Protein AF-A0A6A6CNB6-F1 (afdb_monomer)

Radius of gyration: 25.28 Å; Cα contacts (8 Å, |Δi|>4): 426; chains: 1; bounding box: 54×56×75 Å

pLDDT: mean 79.12, std 19.04, range [26.97, 97.81]

Nearest PDB structures (foldseek):
  2ynu-assembly2_B  TM=8.041E-01  e=1.095E-06  Pseudomonas aeruginosa
  5acq-assembly1_B  TM=7.831E-01  e=1.032E-06  Pseudomonas aeruginosa
  4zej-assembly2_B  TM=7.313E-01  e=3.835E-05  Stutzerimonas stutzeri
  4wd6-assembly2_B  TM=7.582E-01  e=1.182E-04  Stutzerimonas stutzeri
  6r9n-assembly1_B  TM=6.668E-01  e=3.708E-02  Treponema denticola ATCC 35404

Organism: NCBI:txid1080233

Mean predicted aligned error: 12.28 Å

Solvent-a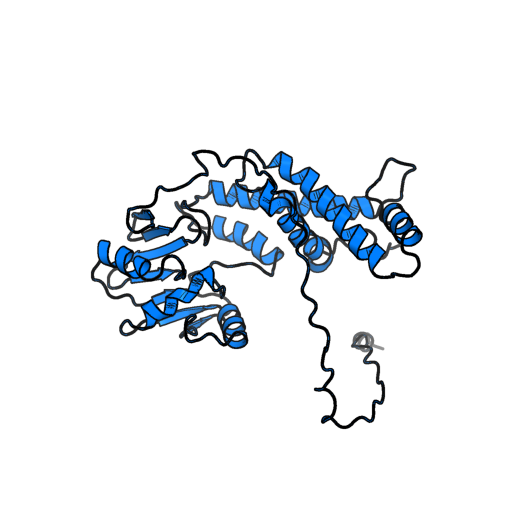ccessible surface area (backbone atoms only — not comparable to full-atom values): 19382 Å² total; per-residue (Å²): 137,80,100,79,84,87,87,87,84,91,74,78,91,75,80,83,74,89,72,94,67,74,97,84,77,88,87,74,85,74,80,87,62,91,77,74,81,79,79,71,86,70,82,82,83,86,75,81,83,69,49,81,87,68,63,43,61,75,58,47,98,87,55,35,31,75,45,80,72,54,95,46,32,34,47,33,26,56,57,63,45,33,32,37,39,35,52,53,100,77,28,26,39,34,36,40,27,22,46,89,49,39,71,50,54,58,50,57,49,56,75,76,43,88,57,52,58,39,35,38,34,44,48,47,68,50,57,69,39,28,36,27,35,40,66,57,65,74,44,78,80,52,42,32,34,30,44,44,64,34,46,53,54,42,63,72,68,62,53,58,82,30,39,59,74,54,76,40,69,40,85,89,79,64,102,76,88,56,77,79,72,91,45,60,74,56,48,57,48,48,52,58,56,59,66,73,56,94,64,74,70,38,80,56,65,48,60,39,55,75,39,31,66,66,53,53,49,53,52,46,52,49,54,50,52,50,51,53,43,41,52,47,52,35,53,50,16,45,38,72,58,59,87,86,74,36,85,61,3,44,71,50,50,38,50,56,43,36,72,77,34,79,86,44,88,60,53,34,57,57,50,49,54,48,53,52,25,52,50,39,20,69,61,48,33,80,77,33,60,93,76,38,79,62,30,86,75,45,30,49,59,51,32,50,65,49,44,56,48,45,32,68,78,66,62,51,41,37,68,77,44,84,81,82,129

Structure (mmCIF, N/CA/C/O backbone):
data_AF-A0A6A6CNB6-F1
#
_entry.id   AF-A0A6A6CNB6-F1
#
loop_
_atom_site.group_PDB
_atom_site.id
_atom_site.type_symbol
_atom_site.label_atom_id
_atom_site.label_alt_id
_atom_site.label_comp_id
_atom_site.label_asym_id
_atom_site.label_entity_id
_atom_site.label_seq_id
_atom_site.pdbx_PDB_ins_code
_atom_site.Cartn_x
_atom_site.Cartn_y
_atom_site.Cartn_z
_atom_site.occupancy
_atom_site.B_iso_or_equiv
_atom_site.auth_seq_id
_atom_site.auth_comp_id
_atom_site.auth_asym_id
_atom_site.auth_atom_id
_atom_site.pdbx_PDB_model_num
ATOM 1 N N . MET A 1 1 ? -28.045 14.817 -47.015 1.00 42.88 1 MET A N 1
ATOM 2 C CA . MET A 1 1 ? -28.174 13.421 -46.541 1.00 42.88 1 MET A CA 1
ATOM 3 C C . MET A 1 1 ? -27.311 13.305 -45.292 1.00 42.88 1 MET A C 1
ATOM 5 O O . MET A 1 1 ? -26.125 13.578 -45.377 1.00 42.88 1 MET A O 1
ATOM 9 N N . SER A 1 2 ? -27.939 13.135 -44.127 1.00 33.69 2 SER A N 1
ATOM 10 C CA . SER A 1 2 ? -27.373 13.469 -42.808 1.00 33.69 2 SER A CA 1
ATOM 11 C C . SER A 1 2 ? -26.420 12.403 -42.241 1.00 33.69 2 SER A C 1
ATOM 13 O O . SER A 1 2 ? -26.612 11.202 -42.422 1.00 33.69 2 SER A O 1
ATOM 15 N N . LEU A 1 3 ? -25.424 12.917 -41.520 1.00 31.84 3 LEU A N 1
ATOM 16 C CA . LEU A 1 3 ? -24.255 12.344 -40.851 1.00 31.84 3 LEU A CA 1
ATOM 17 C C . LEU A 1 3 ? -24.581 11.363 -39.691 1.00 31.84 3 LEU A C 1
ATOM 19 O O . LEU A 1 3 ? -24.069 11.511 -38.587 1.00 31.84 3 LEU A O 1
ATOM 23 N N . ARG A 1 4 ? -25.468 10.375 -39.898 1.00 32.72 4 ARG A N 1
ATOM 24 C CA . ARG A 1 4 ? -25.979 9.487 -38.821 1.00 32.72 4 ARG A CA 1
ATOM 25 C C . ARG A 1 4 ? -25.768 7.975 -39.010 1.00 32.72 4 ARG A C 1
ATOM 27 O O . ARG A 1 4 ? -26.442 7.193 -38.351 1.00 32.72 4 ARG A O 1
ATOM 34 N N . LYS A 1 5 ? -24.849 7.525 -39.874 1.00 34.66 5 LYS A N 1
ATOM 35 C CA . LYS A 1 5 ? -24.614 6.077 -40.102 1.00 34.66 5 LYS A CA 1
ATOM 36 C C . LYS A 1 5 ? -23.140 5.655 -40.236 1.00 34.66 5 LYS A C 1
ATOM 38 O O . LYS A 1 5 ? -22.842 4.767 -41.022 1.00 34.66 5 LYS A O 1
ATOM 43 N N . LEU A 1 6 ? -22.221 6.268 -39.485 1.00 31.23 6 LEU A N 1
ATOM 44 C CA . LEU A 1 6 ? -20.796 5.885 -39.529 1.00 31.23 6 LEU A CA 1
ATOM 45 C C . LEU A 1 6 ? -20.135 5.693 -38.151 1.00 31.23 6 LEU A C 1
ATOM 47 O O . LEU A 1 6 ? -18.930 5.857 -38.022 1.00 31.23 6 LEU A O 1
ATOM 51 N N . LEU A 1 7 ? -20.906 5.350 -37.116 1.00 30.06 7 LEU A N 1
ATOM 52 C CA . LEU A 1 7 ? -20.376 5.040 -35.780 1.00 30.06 7 LEU A CA 1
ATOM 53 C C . LEU A 1 7 ? -21.110 3.839 -35.177 1.00 30.06 7 LEU A C 1
ATOM 55 O O . LEU A 1 7 ? -21.855 3.983 -34.213 1.00 30.06 7 LEU A O 1
ATOM 59 N N . THR A 1 8 ? -20.975 2.654 -35.782 1.00 31.22 8 THR A N 1
ATOM 60 C CA . THR A 1 8 ? -21.314 1.374 -35.120 1.00 31.22 8 THR A CA 1
ATOM 61 C C . THR A 1 8 ? -20.697 0.180 -35.857 1.00 31.22 8 THR A C 1
ATOM 63 O O . THR A 1 8 ? -21.410 -0.670 -36.376 1.00 31.22 8 THR A O 1
ATOM 66 N N . SER A 1 9 ? -19.368 0.104 -35.953 1.00 28.78 9 SER A N 1
ATOM 67 C CA . SER A 1 9 ? -18.721 -1.132 -36.428 1.00 28.78 9 SER A CA 1
ATOM 68 C C . SER A 1 9 ? -17.218 -1.150 -36.164 1.00 28.78 9 SER A C 1
ATOM 70 O O . SER A 1 9 ? -16.438 -1.128 -37.104 1.00 28.78 9 SER A O 1
ATOM 72 N N . ILE A 1 10 ? -16.826 -1.222 -34.889 1.00 29.53 10 ILE A N 1
ATOM 73 C CA . ILE A 1 10 ? -15.640 -1.981 -34.456 1.00 29.53 10 ILE A CA 1
ATOM 74 C C . ILE A 1 10 ? -16.026 -2.659 -33.136 1.00 29.53 10 ILE A C 1
ATOM 76 O O . ILE A 1 10 ? -15.727 -2.186 -32.047 1.00 29.53 10 ILE A O 1
ATOM 80 N N . ALA A 1 11 ? -16.796 -3.737 -33.251 1.00 31.08 11 ALA A N 1
ATOM 81 C CA . ALA A 1 11 ? -17.034 -4.681 -32.174 1.00 31.08 11 ALA A CA 1
ATOM 82 C C . ALA A 1 11 ? -16.480 -6.027 -32.641 1.00 31.08 11 ALA A C 1
ATOM 84 O O . ALA A 1 11 ? -16.944 -6.572 -33.638 1.00 31.08 11 ALA A O 1
ATOM 85 N N . TYR A 1 12 ? -15.466 -6.497 -31.915 1.00 26.97 12 TYR A N 1
ATOM 86 C CA . TYR A 1 12 ? -15.142 -7.901 -31.680 1.00 26.97 12 TYR A CA 1
ATOM 87 C C . TYR A 1 12 ? -15.047 -8.819 -32.915 1.00 26.97 12 TYR A C 1
ATOM 89 O O . TYR A 1 12 ? -16.031 -9.379 -33.396 1.00 26.97 12 TYR A O 1
ATOM 97 N N . ALA A 1 13 ? -13.817 -9.071 -33.370 1.00 29.59 13 ALA A N 1
ATOM 98 C CA . ALA A 1 13 ? -13.520 -10.217 -34.221 1.00 29.59 13 ALA A CA 1
ATOM 99 C C . ALA A 1 13 ? -13.628 -11.506 -33.386 1.00 29.59 13 ALA A C 1
ATOM 101 O O . ALA A 1 13 ? -12.651 -12.007 -32.837 1.00 29.59 13 ALA A O 1
ATOM 102 N N . LEU A 1 14 ? -14.849 -12.029 -33.271 1.00 28.50 14 LEU A N 1
ATOM 103 C CA . LEU A 1 14 ? -15.120 -13.364 -32.755 1.00 28.50 14 LEU A CA 1
ATOM 104 C C . LEU A 1 14 ? -14.716 -14.377 -33.840 1.00 28.50 14 LEU A C 1
ATOM 106 O O . LEU A 1 14 ? -15.419 -14.556 -34.837 1.00 28.50 14 LEU A O 1
ATOM 110 N N . ALA A 1 15 ? -13.561 -15.022 -33.682 1.00 29.61 15 ALA A N 1
ATOM 111 C CA . ALA A 1 15 ? -13.161 -16.123 -34.548 1.00 29.61 15 ALA A CA 1
ATOM 112 C C . ALA A 1 15 ? -14.059 -17.342 -34.270 1.00 29.61 15 ALA A C 1
ATOM 114 O O . ALA A 1 15 ? -13.917 -18.034 -33.265 1.00 29.61 15 ALA A O 1
ATOM 115 N N . ILE A 1 16 ? -15.004 -17.604 -35.175 1.00 31.45 16 ILE A N 1
ATOM 116 C CA . ILE A 1 16 ? -15.823 -18.818 -35.179 1.00 31.45 16 ILE A CA 1
ATOM 117 C C . ILE A 1 16 ? -14.952 -19.976 -35.681 1.00 31.45 16 ILE A C 1
ATOM 119 O O . ILE A 1 16 ? -14.888 -20.249 -36.879 1.00 31.45 16 ILE A O 1
ATOM 123 N N . ALA A 1 17 ? -14.303 -20.690 -34.764 1.00 32.31 17 ALA A N 1
ATOM 124 C CA . ALA A 1 17 ? -13.886 -22.063 -35.013 1.00 32.31 17 ALA A CA 1
ATOM 125 C C . ALA A 1 17 ? -15.074 -22.981 -34.685 1.00 32.31 17 ALA A C 1
ATOM 127 O O . ALA A 1 17 ? -15.466 -23.126 -33.528 1.00 32.31 17 ALA A O 1
ATOM 128 N N . LYS A 1 18 ? -15.685 -23.592 -35.708 1.00 33.41 18 LYS A N 1
ATOM 129 C CA . LYS A 1 18 ? -16.677 -24.663 -35.528 1.00 33.41 18 LYS A CA 1
ATOM 130 C C . LYS A 1 18 ? -15.980 -25.899 -34.950 1.00 33.41 18 LYS A C 1
ATOM 132 O O . LYS A 1 18 ? -15.556 -26.774 -35.697 1.00 33.41 18 LYS A O 1
ATOM 137 N N . ALA A 1 19 ? -15.874 -25.974 -33.628 1.00 34.84 19 ALA A N 1
ATOM 138 C CA . ALA A 1 19 ? -15.518 -27.194 -32.920 1.00 34.84 19 ALA A CA 1
ATOM 139 C C . ALA A 1 19 ? -16.805 -27.952 -32.568 1.00 34.84 19 ALA A C 1
ATOM 141 O O . ALA A 1 19 ? -17.510 -27.627 -31.617 1.00 34.84 19 ALA A O 1
ATOM 142 N N . THR A 1 20 ? -17.139 -28.968 -33.361 1.00 40.69 20 THR A N 1
ATOM 143 C CA . THR A 1 20 ? -18.105 -29.998 -32.969 1.00 40.69 20 THR A CA 1
ATOM 144 C C . THR A 1 20 ? -17.425 -30.940 -31.977 1.00 40.69 20 THR A C 1
ATOM 146 O O . THR A 1 20 ? -16.911 -31.987 -32.364 1.00 40.69 20 THR A O 1
ATOM 149 N N . ALA A 1 21 ? -17.386 -30.558 -30.704 1.00 36.62 21 ALA A N 1
ATOM 150 C CA . ALA A 1 21 ? -17.014 -31.444 -29.607 1.00 36.62 21 ALA A CA 1
ATOM 151 C C . ALA A 1 21 ? -18.035 -31.270 -28.476 1.00 36.62 21 ALA A C 1
ATOM 153 O O . ALA A 1 21 ? -18.325 -30.152 -28.057 1.00 36.62 21 ALA A O 1
ATOM 154 N N . SER A 1 22 ? -18.635 -32.379 -28.038 1.00 38.75 22 SER A N 1
ATOM 155 C CA . SER A 1 22 ? -19.606 -32.390 -26.937 1.00 38.75 22 SER A CA 1
ATOM 156 C C . SER A 1 22 ? -18.962 -31.902 -25.629 1.00 38.75 22 SER A C 1
ATOM 158 O O . SER A 1 22 ? -17.781 -32.180 -25.417 1.00 38.75 22 SER A O 1
ATOM 160 N N . PRO A 1 23 ? -19.705 -31.253 -24.709 1.00 42.16 23 PRO A N 1
ATOM 161 C CA . PRO A 1 23 ? -19.138 -30.561 -23.542 1.00 42.16 23 PR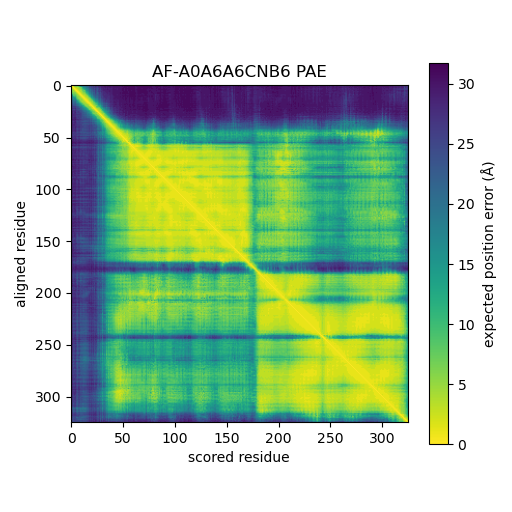O A CA 1
ATOM 162 C C . PRO A 1 23 ? -18.597 -31.483 -22.433 1.00 42.16 23 PRO A C 1
ATOM 164 O O . PRO A 1 23 ? -18.355 -31.030 -21.321 1.00 42.16 23 PRO A O 1
ATOM 167 N N . THR A 1 24 ? -18.444 -32.783 -22.684 1.00 45.97 24 THR A N 1
ATOM 168 C CA . THR A 1 24 ? -18.233 -33.794 -21.632 1.00 45.97 24 THR A CA 1
ATOM 169 C C . THR A 1 24 ? -16.852 -34.453 -21.671 1.00 45.97 24 THR A C 1
ATOM 171 O O . THR A 1 24 ? -16.628 -35.433 -20.971 1.00 45.97 24 THR A O 1
ATOM 174 N N . ALA A 1 25 ? -15.907 -33.937 -22.460 1.00 42.66 25 ALA A N 1
ATOM 175 C CA . ALA A 1 25 ? -14.574 -34.529 -22.591 1.00 42.66 25 ALA A CA 1
ATOM 176 C C . ALA A 1 25 ? -13.457 -33.473 -22.627 1.00 42.66 25 ALA A C 1
ATOM 178 O O . ALA A 1 25 ? -12.737 -33.374 -23.609 1.00 42.66 25 ALA A O 1
ATOM 179 N N . LEU A 1 26 ? -13.315 -32.672 -21.567 1.00 42.34 26 LEU A N 1
ATOM 180 C CA . LEU A 1 26 ? -12.149 -31.799 -21.340 1.00 42.34 26 LEU A CA 1
ATOM 181 C C . LEU A 1 26 ? -11.888 -31.651 -19.828 1.00 42.34 26 LEU A C 1
ATOM 183 O O . LEU A 1 26 ? -11.808 -30.558 -19.290 1.00 42.34 26 LEU A O 1
ATOM 187 N N . LEU A 1 27 ? -11.801 -32.777 -19.118 1.00 44.16 27 LEU A N 1
ATOM 188 C CA . LEU A 1 27 ? -11.345 -32.849 -17.721 1.00 44.16 27 LEU A CA 1
ATOM 189 C C . LEU A 1 27 ? -10.632 -34.190 -17.497 1.00 44.16 27 LEU A C 1
ATOM 191 O O . LEU A 1 27 ? -10.988 -34.989 -16.641 1.00 44.16 27 LEU A O 1
ATOM 195 N N . SER A 1 28 ? -9.641 -34.479 -18.340 1.00 47.00 28 SER A N 1
ATOM 196 C CA . SER A 1 28 ? -8.700 -35.582 -18.104 1.00 47.00 28 SER A CA 1
ATOM 197 C C . SER A 1 28 ? -7.385 -35.380 -18.858 1.00 47.00 28 SER A C 1
ATOM 199 O O . SER A 1 28 ? -6.842 -36.316 -19.442 1.00 47.00 28 SER A O 1
ATOM 201 N N . ALA A 1 29 ? -6.859 -34.153 -18.867 1.00 42.75 29 ALA A N 1
ATOM 202 C CA . ALA A 1 29 ? -5.424 -33.982 -19.052 1.00 42.75 29 ALA A CA 1
ATOM 203 C C . ALA A 1 29 ? -4.778 -34.222 -17.685 1.00 42.75 29 ALA A C 1
ATOM 205 O O . ALA A 1 29 ? -4.566 -33.300 -16.902 1.00 42.75 29 ALA A O 1
ATOM 206 N N . SER A 1 30 ? -4.554 -35.492 -17.361 1.00 46.22 30 SER A N 1
ATOM 207 C CA . SER A 1 30 ? -3.727 -35.872 -16.226 1.00 46.22 30 SER A CA 1
ATOM 208 C C . SER A 1 30 ? -2.331 -35.314 -16.491 1.00 46.22 30 SER A C 1
ATOM 210 O O . SER A 1 30 ? -1.617 -35.828 -17.351 1.00 46.22 30 SER A O 1
ATOM 212 N N . VAL A 1 31 ? -1.937 -34.251 -15.788 1.00 47.75 31 VAL A N 1
ATOM 213 C CA . VAL A 1 31 ? -0.535 -33.825 -15.719 1.00 47.75 31 VAL A CA 1
ATOM 214 C C . VAL A 1 31 ? 0.196 -34.896 -14.907 1.00 47.75 31 VAL A C 1
ATOM 216 O O . VAL A 1 31 ? 0.404 -34.774 -13.706 1.00 47.75 31 VAL A O 1
ATOM 219 N N . THR A 1 32 ? 0.506 -36.029 -15.539 1.00 51.19 32 THR A N 1
ATOM 220 C CA . THR A 1 32 ? 1.331 -37.083 -14.944 1.00 51.19 32 THR A CA 1
ATOM 221 C C . THR A 1 32 ? 2.787 -36.696 -15.118 1.00 51.19 32 THR A C 1
ATOM 223 O O . THR A 1 32 ? 3.496 -37.194 -15.988 1.00 51.19 32 THR A O 1
ATOM 226 N N . GLY A 1 33 ? 3.203 -35.753 -14.291 1.00 47.03 33 GLY A N 1
ATOM 227 C CA . GLY A 1 33 ? 4.581 -35.353 -14.102 1.00 47.03 33 GLY A CA 1
ATOM 228 C C . GLY A 1 33 ? 4.618 -34.563 -12.813 1.00 47.03 33 GLY A C 1
ATOM 229 O O . GLY A 1 33 ? 4.245 -33.395 -12.806 1.00 47.03 33 GLY A O 1
ATOM 230 N N . ALA A 1 34 ? 5.003 -35.209 -11.712 1.00 54.03 34 ALA A N 1
ATOM 231 C CA . ALA A 1 34 ? 5.363 -34.488 -10.503 1.00 54.03 34 ALA A CA 1
ATOM 232 C C . ALA A 1 34 ? 6.619 -33.675 -10.837 1.00 54.03 34 ALA A C 1
ATOM 234 O O . ALA A 1 34 ? 7.737 -34.177 -10.771 1.00 54.03 34 ALA A O 1
ATOM 235 N N . TYR A 1 35 ? 6.419 -32.445 -11.303 1.00 53.66 35 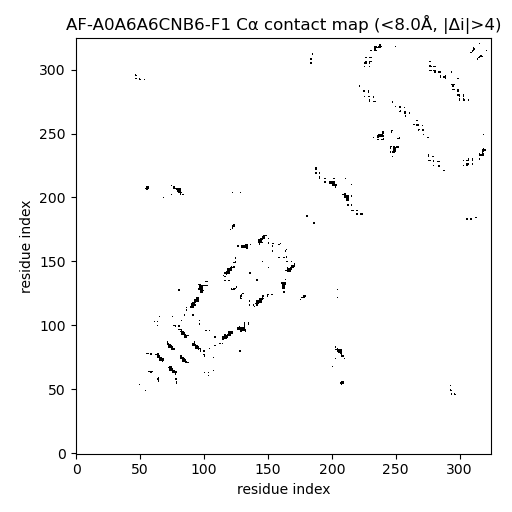TYR A N 1
ATOM 236 C CA . TYR A 1 35 ? 7.478 -31.459 -11.346 1.00 53.66 35 TYR A CA 1
ATOM 237 C C . TYR A 1 35 ? 7.707 -31.030 -9.903 1.00 53.66 35 TYR A C 1
ATOM 239 O O . TYR A 1 35 ? 6.923 -30.272 -9.337 1.00 53.66 35 TYR A O 1
ATOM 247 N N . THR A 1 36 ? 8.740 -31.583 -9.281 1.00 54.88 36 THR A N 1
ATOM 248 C CA . THR A 1 36 ? 9.285 -31.047 -8.040 1.00 54.88 36 THR A CA 1
ATOM 249 C C . THR A 1 36 ? 10.273 -29.962 -8.462 1.00 54.88 36 THR A C 1
ATOM 251 O O . THR A 1 36 ? 11.349 -30.317 -8.947 1.00 54.88 36 THR A O 1
ATOM 254 N N . PRO A 1 37 ? 9.932 -28.663 -8.372 1.00 62.06 37 PRO A N 1
ATOM 255 C CA . PRO A 1 37 ? 10.901 -27.616 -8.654 1.00 62.06 37 PRO A CA 1
ATOM 256 C C . PRO A 1 37 ? 12.098 -27.805 -7.722 1.00 62.06 37 PRO A C 1
ATOM 258 O O . PRO A 1 37 ? 11.957 -27.781 -6.499 1.00 62.06 37 PRO A O 1
ATOM 261 N N . THR A 1 38 ? 13.281 -28.016 -8.289 1.00 54.59 38 THR A N 1
ATOM 262 C CA . THR A 1 38 ? 14.528 -27.815 -7.557 1.00 54.59 38 THR A CA 1
ATOM 263 C C . THR A 1 38 ? 14.648 -26.320 -7.297 1.00 54.59 38 THR A C 1
ATOM 265 O O . THR A 1 38 ? 14.840 -25.536 -8.224 1.00 54.59 38 THR A O 1
ATOM 268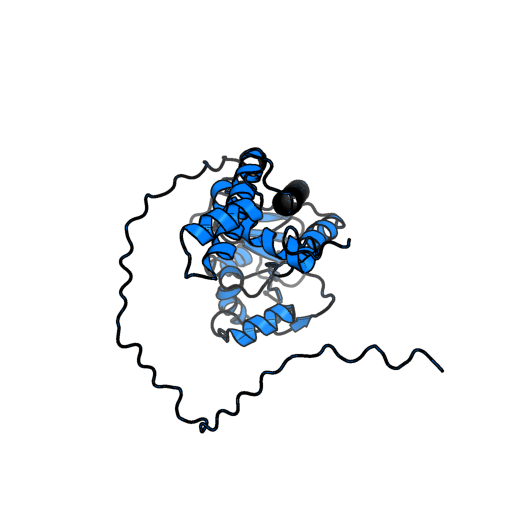 N N . ILE A 1 39 ? 14.486 -25.916 -6.037 1.00 59.50 39 ILE A N 1
ATOM 269 C CA . ILE A 1 39 ? 14.827 -24.563 -5.606 1.00 59.50 39 ILE A CA 1
ATOM 270 C C . ILE A 1 39 ? 16.350 -24.522 -5.524 1.00 59.50 39 ILE A C 1
ATOM 272 O O . ILE A 1 39 ? 16.940 -25.015 -4.563 1.00 59.50 39 ILE A O 1
ATOM 276 N N . GLU A 1 40 ? 16.987 -23.988 -6.562 1.00 67.94 40 GLU A N 1
ATOM 277 C CA . GLU A 1 40 ? 18.401 -23.627 -6.485 1.00 67.94 40 GLU A CA 1
ATOM 278 C C . GLU A 1 40 ? 18.559 -22.559 -5.390 1.00 67.94 40 GLU A C 1
ATOM 280 O O . GLU A 1 40 ? 17.808 -21.576 -5.397 1.00 67.94 40 GLU A O 1
ATOM 285 N N . PRO A 1 41 ? 19.483 -22.728 -4.426 1.00 57.19 41 PRO A N 1
ATOM 286 C CA . PRO A 1 41 ? 19.684 -21.749 -3.371 1.00 57.19 41 PRO A CA 1
ATOM 287 C C . PRO A 1 41 ? 20.168 -20.438 -3.993 1.00 57.19 41 PRO A C 1
ATOM 289 O O . PRO A 1 41 ? 21.316 -20.319 -4.424 1.00 57.19 41 PRO A O 1
ATOM 292 N N . GLN A 1 42 ? 19.280 -19.449 -4.053 1.00 65.56 42 GLN A N 1
ATOM 293 C CA . GLN A 1 42 ? 19.668 -18.095 -4.418 1.00 65.56 42 GLN A CA 1
ATOM 294 C C . GLN A 1 42 ? 20.481 -17.477 -3.281 1.00 65.56 42 GLN A C 1
ATOM 296 O O . GLN A 1 42 ? 20.236 -17.746 -2.103 1.00 65.56 42 GLN A O 1
ATOM 301 N N . SER A 1 43 ? 21.468 -16.653 -3.631 1.00 72.44 43 SER A N 1
ATOM 302 C CA . SER A 1 43 ? 22.188 -15.853 -2.644 1.00 72.44 43 SER A CA 1
ATOM 303 C C . SER A 1 43 ? 21.196 -14.981 -1.881 1.00 72.44 43 SER A C 1
ATOM 305 O O . SER A 1 43 ? 20.409 -14.276 -2.511 1.00 72.44 43 SER A O 1
ATOM 307 N N . THR A 1 44 ? 21.252 -14.998 -0.549 1.00 76.50 44 THR A N 1
ATOM 308 C CA . THR A 1 44 ? 20.441 -14.107 0.285 1.00 76.50 44 THR A CA 1
ATOM 309 C C . THR A 1 44 ? 20.803 -12.652 -0.036 1.00 76.50 44 THR A C 1
ATOM 311 O O . THR A 1 44 ? 21.959 -12.275 0.183 1.00 76.50 44 THR A O 1
ATOM 314 N N . PRO A 1 45 ? 19.875 -11.838 -0.569 1.00 78.94 45 PRO A N 1
ATOM 315 C CA . PRO A 1 45 ? 20.146 -10.429 -0.827 1.00 78.94 45 PRO A CA 1
ATOM 316 C C . PRO A 1 45 ? 20.330 -9.666 0.493 1.00 78.94 45 PRO A C 1
ATOM 318 O O . PRO A 1 45 ? 19.776 -10.041 1.528 1.00 78.94 45 PRO A O 1
ATOM 321 N N . THR A 1 46 ? 21.113 -8.590 0.457 1.00 83.25 46 THR A N 1
ATOM 322 C CA . THR A 1 46 ? 21.244 -7.627 1.560 1.00 83.25 46 THR A CA 1
ATOM 323 C C . THR A 1 46 ? 20.482 -6.355 1.215 1.00 83.25 46 THR A C 1
ATOM 325 O O . THR A 1 46 ? 20.631 -5.867 0.096 1.00 83.25 46 THR A O 1
ATOM 328 N N . TYR A 1 47 ? 19.745 -5.809 2.180 1.00 86.31 47 TYR A N 1
ATOM 329 C CA . TYR A 1 47 ? 18.938 -4.595 2.030 1.00 86.31 47 TYR A CA 1
ATOM 330 C C . TYR A 1 47 ? 19.479 -3.453 2.898 1.00 86.31 47 TYR A C 1
ATOM 332 O O . TYR A 1 47 ? 20.259 -3.685 3.830 1.00 86.31 47 TYR A O 1
ATOM 340 N N . TYR A 1 48 ? 19.083 -2.223 2.588 1.00 85.00 48 TYR A N 1
ATOM 341 C CA . TYR A 1 48 ? 19.450 -1.031 3.333 1.00 85.00 48 TYR A CA 1
ATOM 342 C C . TYR A 1 48 ? 18.956 -1.121 4.782 1.00 85.00 48 TYR A C 1
ATOM 344 O O . TYR A 1 48 ? 17.851 -1.605 5.046 1.00 85.00 48 TYR A O 1
ATOM 352 N N . PRO A 1 49 ? 19.771 -0.677 5.755 1.00 79.00 49 PRO A N 1
ATOM 353 C CA . PRO A 1 49 ? 19.342 -0.652 7.141 1.00 79.00 49 PRO A CA 1
ATOM 354 C C . PRO A 1 49 ? 18.190 0.343 7.315 1.00 79.00 49 PRO A C 1
ATOM 356 O O . PRO A 1 49 ? 18.245 1.470 6.827 1.00 79.00 49 PRO A O 1
ATOM 359 N N . VAL A 1 50 ? 17.170 -0.062 8.066 1.00 74.94 50 VAL A N 1
ATOM 360 C CA . VAL A 1 50 ? 16.077 0.821 8.482 1.00 74.94 50 VAL A CA 1
ATOM 361 C C . VAL A 1 50 ? 16.597 1.737 9.597 1.00 74.94 50 VAL A C 1
ATOM 363 O O . VAL A 1 50 ? 17.151 1.251 10.585 1.00 74.94 50 VAL A O 1
ATOM 366 N N . SER A 1 51 ? 16.461 3.058 9.447 1.00 70.50 51 SER A N 1
ATOM 367 C CA . SER A 1 51 ? 16.885 4.015 10.485 1.00 70.50 51 SER A CA 1
ATOM 368 C C . SER A 1 51 ? 16.048 3.878 11.764 1.00 70.50 51 SER A C 1
ATOM 370 O O . SER A 1 51 ? 14.923 3.392 11.714 1.00 70.50 51 SER A O 1
ATOM 372 N N . GLU A 1 52 ? 16.534 4.359 12.916 1.00 69.75 52 GLU A N 1
ATOM 373 C CA . GLU A 1 52 ? 15.751 4.338 14.172 1.00 69.75 52 GLU A CA 1
ATOM 374 C C . GLU A 1 52 ? 14.396 5.049 14.040 1.00 69.75 52 GLU A C 1
ATOM 376 O O . GLU A 1 52 ? 13.407 4.612 14.622 1.00 69.75 52 GLU A O 1
ATOM 381 N N . GLN A 1 53 ? 14.331 6.108 13.229 1.00 63.84 53 GLN A N 1
ATOM 382 C CA . GLN A 1 53 ? 13.090 6.828 12.948 1.00 63.84 53 GLN A CA 1
ATOM 383 C C . GLN A 1 53 ? 12.099 5.989 12.119 1.00 63.84 53 GLN A C 1
ATOM 385 O O . GLN A 1 53 ? 10.892 6.174 12.243 1.00 63.84 53 GLN A O 1
ATOM 390 N N . GLN A 1 54 ? 12.599 5.059 11.302 1.00 63.78 54 GLN A N 1
ATOM 391 C CA . GLN A 1 54 ? 11.809 4.155 10.459 1.00 63.78 54 GLN A CA 1
ATOM 392 C C . GLN A 1 54 ? 11.578 2.774 11.104 1.0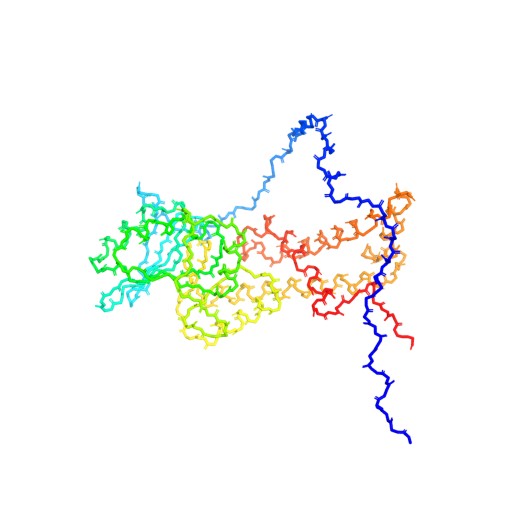0 63.78 54 GLN A C 1
ATOM 394 O O . GLN A 1 54 ? 10.719 2.027 10.649 1.00 63.78 54 GLN A O 1
ATOM 399 N N . ALA A 1 55 ? 12.331 2.418 12.152 1.00 65.44 55 ALA A N 1
ATOM 400 C CA . ALA A 1 55 ? 12.252 1.122 12.837 1.00 65.44 55 ALA A CA 1
ATOM 401 C C . ALA A 1 55 ? 10.951 0.947 13.643 1.00 65.44 55 ALA A C 1
ATOM 403 O O . ALA A 1 55 ? 10.614 -0.163 14.052 1.00 65.44 55 ALA A O 1
ATOM 404 N N . GLY A 1 56 ? 10.221 2.049 13.828 1.00 68.81 56 GLY A N 1
ATOM 405 C CA . GLY A 1 56 ? 8.903 2.167 14.433 1.00 68.81 56 GLY A CA 1
ATOM 406 C C . GLY A 1 56 ? 8.759 1.647 15.856 1.00 68.81 56 GLY A C 1
ATOM 407 O O . GLY A 1 56 ? 9.715 1.629 16.633 1.00 68.81 56 GLY A O 1
ATOM 408 N N . SER A 1 57 ? 7.520 1.367 16.258 1.00 79.56 57 SER A N 1
ATOM 409 C CA . SER A 1 57 ? 7.180 1.269 17.677 1.00 79.56 57 SER A CA 1
ATOM 410 C C . SER A 1 57 ? 7.610 -0.048 18.332 1.00 79.56 57 SER A C 1
ATOM 412 O O . SER A 1 57 ? 7.416 -1.134 17.791 1.00 79.56 57 SER A O 1
ATOM 414 N N . GLN A 1 58 ? 8.151 0.050 19.551 1.00 83.44 58 GLN A N 1
ATOM 415 C CA . GLN A 1 58 ? 8.501 -1.107 20.383 1.00 83.44 58 GLN A CA 1
ATOM 416 C C . GLN A 1 58 ? 7.236 -1.848 20.837 1.00 83.44 58 GLN A C 1
ATOM 418 O O . GLN A 1 58 ? 6.349 -1.247 21.450 1.00 83.44 58 GLN A O 1
ATOM 423 N N . LEU A 1 59 ? 7.173 -3.151 20.563 1.00 87.94 59 LEU A N 1
ATOM 424 C CA . LEU A 1 59 ? 6.049 -4.004 20.948 1.00 87.94 59 LEU A CA 1
ATOM 425 C C . LEU A 1 59 ? 6.064 -4.308 22.453 1.00 87.94 59 LEU A C 1
ATOM 427 O O . LEU A 1 59 ? 7.117 -4.358 23.092 1.00 87.94 59 LEU A O 1
ATOM 431 N N . ASN A 1 60 ? 4.882 -4.519 23.027 1.00 87.44 60 ASN A N 1
ATOM 432 C CA . ASN A 1 60 ? 4.718 -4.975 24.404 1.00 87.44 60 ASN A CA 1
ATOM 433 C C . ASN A 1 60 ? 4.922 -6.504 24.527 1.00 87.44 60 ASN A C 1
ATOM 435 O O . ASN A 1 60 ? 5.179 -7.200 23.548 1.00 87.44 60 ASN A O 1
ATOM 439 N N . ASN A 1 61 ? 4.771 -7.045 25.741 1.00 89.56 61 ASN A N 1
ATOM 440 C CA . ASN A 1 61 ? 4.919 -8.486 26.010 1.00 89.56 61 ASN A CA 1
ATOM 441 C C . ASN A 1 61 ? 3.848 -9.373 25.346 1.00 89.56 61 ASN A C 1
ATOM 443 O O . ASN A 1 61 ? 4.020 -10.587 25.298 1.00 89.56 61 ASN A O 1
ATOM 447 N N . ASP A 1 62 ? 2.741 -8.786 24.891 1.00 88.06 62 ASP A N 1
ATOM 448 C CA . ASP A 1 62 ? 1.696 -9.449 24.106 1.00 88.06 62 ASP A CA 1
ATOM 449 C C . ASP A 1 62 ? 1.943 -9.293 22.587 1.00 88.06 62 ASP A C 1
ATOM 451 O O . ASP A 1 62 ? 1.054 -9.607 21.798 1.00 88.06 62 ASP A O 1
ATOM 455 N N . GLU A 1 63 ? 3.126 -8.811 22.183 1.00 91.00 63 GLU A N 1
ATOM 456 C CA . GLU A 1 63 ? 3.572 -8.642 20.791 1.00 91.00 63 GLU A CA 1
ATOM 457 C C . GLU A 1 63 ? 2.741 -7.635 19.976 1.00 91.00 63 GLU A C 1
ATOM 459 O O . GLU A 1 63 ? 2.611 -7.751 18.762 1.00 91.00 63 GLU A O 1
ATOM 464 N N . TYR A 1 64 ? 2.196 -6.603 20.628 1.00 93.88 64 TYR A N 1
ATOM 465 C CA . TYR A 1 64 ? 1.590 -5.464 19.932 1.00 93.88 64 TYR A CA 1
ATOM 466 C C . TYR A 1 64 ? 2.007 -4.124 20.546 1.00 93.88 64 TYR A C 1
ATOM 468 O O . TYR A 1 64 ? 2.426 -4.035 21.696 1.00 93.88 64 TYR A O 1
ATOM 476 N N . TYR A 1 65 ? 1.881 -3.046 19.790 1.00 93.69 65 TYR A N 1
ATOM 477 C CA . TYR A 1 65 ? 2.013 -1.675 20.263 1.00 93.69 65 TYR A CA 1
ATOM 478 C C . TYR A 1 65 ? 0.665 -0.967 20.153 1.00 93.69 65 TYR A C 1
ATOM 480 O O . TYR A 1 65 ? -0.105 -1.238 19.234 1.00 93.69 65 TYR A O 1
ATOM 488 N N . MET A 1 66 ? 0.374 -0.063 21.090 1.00 94.38 66 MET A N 1
ATOM 489 C CA . MET A 1 66 ? -0.823 0.772 21.050 1.00 94.38 66 MET A CA 1
ATOM 490 C C . MET A 1 66 ? -0.493 2.210 21.440 1.00 94.38 66 MET A C 1
ATOM 492 O O . MET A 1 66 ? 0.179 2.452 22.444 1.00 94.38 66 MET A O 1
ATOM 496 N N . GLN A 1 67 ? -1.043 3.159 20.686 1.00 93.19 67 GLN A N 1
ATOM 497 C CA . GLN A 1 67 ? -0.915 4.591 20.931 1.00 93.19 67 GLN A CA 1
ATOM 498 C C . GLN A 1 67 ? -2.283 5.274 20.860 1.00 93.19 67 GLN A C 1
ATOM 500 O O . GLN A 1 67 ? -3.044 5.070 19.916 1.00 93.19 67 GLN A O 1
ATOM 505 N N . SER A 1 68 ? -2.579 6.127 21.845 1.00 93.00 68 SER A N 1
ATOM 506 C CA . SER A 1 68 ? -3.708 7.058 21.753 1.00 93.00 68 SER A CA 1
ATOM 507 C C . SER A 1 68 ? -3.376 8.175 20.767 1.00 93.00 68 SER A C 1
ATOM 509 O O . SER A 1 68 ? -2.334 8.818 20.894 1.00 93.00 68 SER A O 1
ATOM 511 N N . LEU A 1 69 ? -4.280 8.421 19.822 1.00 90.12 69 LEU A N 1
ATOM 512 C CA . LEU A 1 69 ? -4.210 9.514 18.848 1.00 90.12 69 LEU A CA 1
ATOM 513 C C . LEU A 1 69 ? -5.066 10.724 19.271 1.00 90.12 69 LEU A C 1
ATOM 515 O O . LEU A 1 69 ? -5.243 11.667 18.506 1.00 90.12 69 LEU A O 1
ATOM 519 N N . GLY A 1 70 ? -5.632 10.695 20.484 1.00 85.12 70 GLY A N 1
ATOM 520 C CA . GLY A 1 70 ? -6.588 11.698 20.953 1.00 85.12 70 GLY A CA 1
ATOM 521 C C . GLY A 1 70 ? -8.008 11.479 20.416 1.00 85.12 70 GLY A C 1
ATOM 522 O O . GLY A 1 70 ? -8.254 10.655 19.539 1.00 85.12 70 GLY A O 1
ATOM 523 N N . ASN A 1 71 ? -8.981 12.192 20.997 1.00 86.31 71 ASN A N 1
ATOM 524 C CA . ASN A 1 71 ? -10.400 12.157 20.599 1.00 86.31 71 ASN A CA 1
ATOM 525 C C . ASN A 1 71 ? -11.020 10.744 20.511 1.00 86.31 71 ASN A C 1
ATOM 527 O O . ASN A 1 71 ? -11.929 10.504 19.720 1.00 86.31 71 ASN A O 1
ATOM 531 N N . GLY A 1 72 ? -10.527 9.811 21.333 1.00 85.31 72 GLY A N 1
ATOM 532 C CA . GLY A 1 72 ? -10.988 8.422 21.371 1.00 85.31 72 GLY A CA 1
ATOM 533 C C . GLY A 1 72 ? -10.397 7.516 20.287 1.00 85.31 72 GLY A C 1
ATOM 534 O O . GLY A 1 72 ? -10.783 6.354 20.236 1.00 85.31 72 GLY A O 1
ATOM 535 N N . GLY A 1 73 ? -9.496 8.007 19.430 1.00 90.25 73 GLY A N 1
ATOM 536 C CA . GLY A 1 73 ? -8.823 7.211 18.402 1.00 90.25 73 GLY A CA 1
ATOM 537 C C . GLY A 1 73 ? -7.577 6.502 18.930 1.00 90.25 73 GLY A C 1
ATOM 538 O O . GLY A 1 73 ? -6.786 7.095 19.666 1.00 90.25 73 GLY A O 1
ATOM 539 N N . TYR A 1 74 ? -7.388 5.247 18.530 1.00 94.38 74 TYR A N 1
ATOM 540 C CA . TYR A 1 74 ? -6.264 4.414 18.951 1.00 94.38 74 TYR A CA 1
ATOM 541 C C . TYR A 1 74 ? -5.657 3.675 17.764 1.00 94.38 74 TYR A C 1
ATOM 543 O O . TYR A 1 74 ? -6.350 2.964 17.038 1.00 94.38 74 TYR A O 1
ATOM 551 N N . PHE A 1 75 ? -4.347 3.834 17.606 1.00 94.44 75 PHE A N 1
ATOM 552 C CA . PHE A 1 75 ? -3.517 3.060 16.693 1.00 94.44 75 PHE A CA 1
ATOM 553 C C . PHE A 1 75 ? -3.016 1.801 17.398 1.00 94.44 75 PHE A C 1
ATOM 555 O O . PHE A 1 75 ? -2.557 1.888 18.539 1.00 94.44 75 PHE A O 1
ATOM 562 N N . VAL A 1 76 ? -3.082 0.655 16.723 1.00 95.19 76 VAL A N 1
ATOM 563 C CA . VAL A 1 76 ? -2.567 -0.633 17.195 1.00 95.19 76 VAL A CA 1
ATOM 564 C C . VAL A 1 76 ? -1.777 -1.294 16.068 1.00 95.19 76 VAL A C 1
ATOM 566 O O . VAL A 1 76 ? -2.236 -1.310 14.932 1.00 95.19 76 VAL A O 1
ATOM 569 N N . THR A 1 77 ? -0.609 -1.855 16.363 1.00 92.94 77 THR A N 1
ATOM 570 C CA . THR A 1 77 ? 0.228 -2.546 15.367 1.00 92.94 77 THR A CA 1
ATOM 571 C C . THR A 1 77 ? 0.965 -3.723 15.990 1.00 92.94 77 THR A C 1
ATOM 573 O O . THR A 1 77 ? 1.297 -3.679 17.172 1.00 92.94 77 THR A O 1
ATOM 576 N N . ASP A 1 78 ? 1.236 -4.767 15.215 1.00 89.25 78 ASP A N 1
ATOM 577 C CA . ASP A 1 78 ? 2.162 -5.854 15.580 1.00 89.25 78 ASP A CA 1
ATOM 578 C C . ASP A 1 78 ? 3.559 -5.674 14.956 1.00 89.25 78 ASP A C 1
ATOM 580 O O . ASP A 1 78 ? 4.403 -6.564 15.026 1.00 89.25 78 ASP A O 1
ATOM 584 N N . GLY A 1 79 ? 3.812 -4.521 14.329 1.00 84.75 79 GLY A N 1
ATOM 585 C CA . GLY A 1 79 ? 5.052 -4.233 13.613 1.00 84.75 79 GLY A CA 1
ATOM 586 C C . GLY A 1 79 ? 4.962 -4.435 12.096 1.00 84.75 79 GLY A C 1
ATOM 587 O O . GLY A 1 79 ? 5.765 -3.849 11.373 1.00 84.75 79 GLY A O 1
ATOM 588 N N . GLY A 1 80 ? 3.990 -5.208 11.604 1.00 81.44 80 GLY A N 1
ATOM 589 C CA . GLY A 1 80 ? 3.757 -5.435 10.173 1.00 81.44 80 GLY A CA 1
ATOM 590 C C . GLY A 1 80 ? 2.386 -4.963 9.691 1.00 81.44 80 GLY A C 1
ATOM 591 O O . GLY A 1 80 ? 2.277 -4.394 8.602 1.00 81.44 80 GLY A O 1
ATOM 592 N N . TYR A 1 81 ? 1.357 -5.153 10.516 1.00 88.38 81 TYR A N 1
ATOM 593 C CA . TYR A 1 81 ? -0.033 -4.849 10.198 1.00 88.38 81 TYR A CA 1
ATOM 594 C C . TYR A 1 81 ? -0.657 -3.949 11.250 1.00 88.38 81 TYR A C 1
ATOM 596 O O . TYR A 1 81 ? -0.409 -4.078 12.453 1.00 88.38 81 TYR A O 1
ATOM 604 N N . ASN A 1 82 ? -1.504 -3.042 10.779 1.00 90.31 82 ASN A N 1
ATOM 605 C CA . ASN A 1 82 ? -2.134 -2.044 11.618 1.00 90.31 82 ASN A CA 1
ATOM 606 C C . ASN A 1 82 ? -3.624 -2.310 11.791 1.00 90.31 82 ASN A C 1
ATOM 608 O O . ASN A 1 82 ? -4.323 -2.805 10.910 1.00 90.31 82 ASN A O 1
ATOM 612 N N . HIS A 1 83 ? -4.106 -1.907 12.952 1.00 92.81 83 HIS A N 1
ATOM 613 C CA . HIS A 1 83 ? -5.497 -1.886 13.345 1.00 92.81 83 HIS A CA 1
ATOM 614 C C . HIS A 1 83 ? -5.790 -0.526 13.969 1.00 92.81 83 HIS A C 1
ATOM 616 O O . HIS A 1 83 ? -4.965 0.043 14.690 1.00 92.81 83 HIS A O 1
ATOM 622 N N . PHE A 1 84 ? -6.984 -0.005 13.723 1.00 94.50 84 PHE A N 1
ATOM 623 C CA . PHE A 1 84 ? -7.440 1.225 14.348 1.00 94.50 84 PHE A CA 1
ATOM 624 C C . PHE A 1 84 ? -8.794 1.006 15.001 1.00 94.50 84 PHE A C 1
ATOM 626 O O . PHE A 1 84 ? -9.665 0.331 14.451 1.00 94.50 84 PHE A O 1
ATOM 633 N N . PHE A 1 85 ? -9.005 1.629 16.156 1.00 96.44 85 PHE A N 1
ATOM 634 C CA . PHE A 1 85 ? -10.338 1.717 16.730 1.00 96.44 85 PHE A CA 1
ATOM 635 C C . PHE A 1 85 ? -10.636 3.109 17.279 1.00 96.44 85 PHE A C 1
ATOM 637 O O . PHE A 1 85 ? -9.761 3.819 17.776 1.00 96.44 85 PHE A O 1
ATOM 644 N N . LEU A 1 86 ? -11.911 3.483 17.198 1.00 91.12 86 LEU A N 1
ATOM 645 C CA . LEU A 1 86 ? -12.459 4.730 17.706 1.00 91.12 86 LEU A CA 1
ATOM 646 C C . LEU A 1 86 ? -13.461 4.430 18.819 1.00 91.12 86 LEU A C 1
ATOM 648 O O . LEU A 1 86 ? -14.506 3.817 18.589 1.00 91.12 86 LEU A O 1
ATOM 652 N N . VAL A 1 87 ? -13.163 4.905 20.022 1.00 91.25 87 VAL A N 1
ATOM 653 C CA . VAL A 1 87 ? -14.086 4.923 21.157 1.00 91.25 87 VAL A CA 1
ATOM 654 C C . VAL A 1 87 ? -15.028 6.115 20.990 1.00 91.25 87 VAL A C 1
ATOM 656 O O . VAL A 1 87 ? -14.670 7.255 21.283 1.00 91.25 87 VAL A O 1
ATOM 659 N N . ALA A 1 88 ? -16.237 5.853 20.496 1.00 81.12 88 ALA A N 1
ATOM 660 C CA . ALA A 1 88 ? -17.301 6.847 20.382 1.00 81.12 88 ALA A CA 1
ATOM 661 C C . ALA A 1 88 ? -18.128 6.929 21.681 1.00 81.12 88 ALA A C 1
ATOM 663 O O . ALA A 1 88 ? -17.866 6.231 22.657 1.00 81.12 88 ALA A O 1
ATOM 664 N N . CYS A 1 89 ? -19.175 7.762 21.698 1.00 80.12 89 CYS A N 1
ATOM 665 C CA . CYS A 1 89 ? -19.974 8.012 22.907 1.00 80.12 89 CYS A CA 1
ATOM 666 C C . CYS A 1 89 ? -20.644 6.761 23.506 1.00 80.12 89 CYS A C 1
ATOM 668 O O . CYS A 1 89 ? -20.855 6.713 24.714 1.00 80.12 89 CYS A O 1
ATOM 670 N N . HIS A 1 90 ? -21.010 5.776 22.678 1.00 82.06 90 HIS A N 1
ATOM 671 C CA . HIS A 1 90 ? -21.791 4.605 23.111 1.00 82.06 90 HIS A CA 1
ATOM 672 C C . HIS A 1 90 ? -21.217 3.263 22.648 1.00 82.06 90 HIS A C 1
ATOM 674 O O . HIS A 1 90 ? -21.730 2.214 23.029 1.00 82.06 90 HIS A O 1
ATOM 680 N N . SER A 1 91 ? -20.196 3.276 21.794 1.00 91.69 91 SER A N 1
ATOM 681 C CA . SER A 1 91 ? -19.667 2.064 21.178 1.00 91.69 91 SER A CA 1
ATOM 682 C C . SER A 1 91 ? -18.274 2.281 20.607 1.00 91.69 91 SER A C 1
ATOM 684 O O . SER A 1 91 ? -17.841 3.418 20.426 1.00 91.69 91 SER A O 1
ATOM 686 N N . VAL A 1 92 ? -17.627 1.184 20.239 1.00 94.88 92 VAL A N 1
ATOM 687 C CA . VAL A 1 92 ? -16.357 1.173 19.518 1.00 94.88 92 VAL A CA 1
ATOM 688 C C . VAL A 1 92 ? -16.598 0.890 18.036 1.00 94.88 92 VAL A C 1
ATOM 690 O O . VAL A 1 92 ? -17.361 -0.017 17.688 1.00 94.88 92 VAL A O 1
ATOM 693 N N . ILE A 1 93 ? -15.948 1.674 17.179 1.00 92.25 93 ILE A N 1
ATOM 694 C CA . ILE A 1 93 ? -15.837 1.422 15.739 1.00 92.25 93 ILE A CA 1
ATOM 695 C C . ILE A 1 93 ? -14.430 0.898 15.481 1.00 92.25 93 ILE A C 1
ATOM 697 O O . ILE A 1 93 ? -13.460 1.516 15.910 1.00 92.25 93 ILE A O 1
ATOM 701 N N . VAL A 1 94 ? -14.328 -0.228 14.792 1.00 95.81 94 VAL A N 1
ATOM 702 C CA . VAL A 1 94 ? -13.065 -0.853 14.398 1.00 95.81 94 VAL A CA 1
ATOM 703 C C . VAL A 1 94 ? -12.821 -0.620 12.913 1.00 95.81 94 VAL A C 1
ATOM 705 O O . VAL A 1 94 ? -13.757 -0.704 12.121 1.00 95.81 94 VAL A O 1
ATOM 708 N N . VAL A 1 95 ? -11.570 -0.370 12.540 1.00 94.75 95 VAL A N 1
ATOM 709 C CA . VAL A 1 95 ? -11.083 -0.405 11.162 1.00 94.75 95 VAL A CA 1
ATOM 710 C C . VAL A 1 95 ? -10.047 -1.518 11.065 1.00 94.75 95 VAL A C 1
ATOM 712 O O . VAL A 1 95 ? -9.039 -1.490 11.774 1.00 94.75 95 VAL A O 1
ATOM 715 N N . ASP A 1 96 ? -10.335 -2.482 10.192 1.00 95.19 96 ASP A N 1
ATOM 716 C CA . ASP A 1 96 ? -9.577 -3.713 9.968 1.00 95.19 96 ASP A CA 1
ATOM 717 C C . ASP A 1 96 ? -9.441 -4.640 11.193 1.00 95.19 96 ASP A C 1
ATOM 719 O O . ASP A 1 96 ? -9.592 -4.266 12.356 1.00 95.19 96 ASP A O 1
ATOM 723 N N . ALA A 1 97 ? -9.198 -5.915 10.918 1.00 95.94 97 ALA A N 1
ATOM 724 C CA . ALA A 1 97 ? -8.942 -6.970 11.888 1.00 95.94 97 ALA A CA 1
ATOM 725 C C . ALA A 1 97 ? -7.853 -7.937 11.369 1.00 95.94 97 ALA A C 1
ATOM 727 O O . ALA A 1 97 ? -8.187 -9.032 10.891 1.00 95.94 97 ALA A O 1
ATOM 728 N N . PRO A 1 98 ? -6.561 -7.555 11.454 1.00 93.88 98 PRO A N 1
ATOM 729 C CA . PRO A 1 98 ? -5.452 -8.393 11.007 1.00 93.88 98 PRO A CA 1
ATOM 730 C C . PRO A 1 98 ? -5.366 -9.730 11.746 1.00 93.88 98 PRO A C 1
ATOM 732 O O . PRO A 1 98 ? -5.506 -9.785 12.972 1.00 93.88 98 PRO A O 1
ATOM 735 N N . ALA A 1 99 ? -5.087 -10.812 11.010 1.00 90.75 99 ALA A N 1
ATOM 736 C CA . ALA A 1 99 ? -4.924 -12.163 11.571 1.00 90.75 99 ALA A CA 1
ATOM 737 C C . ALA A 1 99 ? -3.853 -12.223 12.661 1.00 90.75 99 ALA A C 1
ATOM 739 O O . ALA A 1 99 ? -4.030 -12.882 13.684 1.00 90.75 99 ALA A O 1
ATOM 740 N N . THR A 1 100 ? -2.741 -11.541 12.407 1.00 91.19 100 THR A N 1
ATOM 741 C CA . THR A 1 100 ? -1.540 -11.518 13.240 1.00 91.19 100 THR A CA 1
ATOM 742 C C . THR A 1 100 ? -1.782 -10.822 14.577 1.00 91.19 100 THR A C 1
ATOM 744 O O . THR A 1 100 ? -1.287 -11.290 15.599 1.00 91.19 100 THR A O 1
ATOM 747 N N . LEU A 1 101 ? -2.643 -9.798 14.615 1.00 93.50 101 LEU A N 1
ATOM 748 C CA . LEU A 1 101 ? -3.119 -9.216 15.871 1.00 93.50 101 LEU A CA 1
ATOM 749 C C . LEU A 1 101 ? -4.144 -10.119 16.571 1.00 93.50 101 LEU A C 1
ATOM 751 O O . LEU A 1 101 ? -4.131 -10.227 17.797 1.00 93.50 101 LEU A O 1
ATOM 755 N N . GLY A 1 102 ? -5.034 -10.781 15.828 1.00 93.50 102 GLY A N 1
ATOM 756 C CA . GLY A 1 102 ? -5.941 -11.800 16.363 1.00 93.50 102 GLY A CA 1
ATOM 757 C C . GLY A 1 102 ? -6.675 -11.360 17.639 1.00 93.50 102 GLY A C 1
ATOM 758 O O . GLY A 1 102 ? -7.358 -10.335 17.670 1.00 93.50 102 GLY A O 1
ATOM 759 N N . ILE A 1 103 ? -6.524 -12.122 18.731 1.00 94.62 103 ILE A N 1
ATOM 760 C CA . ILE A 1 103 ? -7.184 -11.816 20.014 1.00 94.62 103 ILE A CA 1
ATOM 761 C C . ILE A 1 103 ? -6.694 -10.507 20.654 1.00 94.62 103 ILE A C 1
ATOM 763 O O . ILE A 1 103 ? -7.413 -9.915 21.465 1.00 94.62 103 ILE A O 1
ATOM 767 N N . ASN A 1 104 ? -5.502 -10.024 20.288 1.00 96.31 104 ASN A N 1
ATOM 768 C CA . ASN A 1 104 ? -4.967 -8.772 20.812 1.00 96.31 104 ASN A CA 1
ATOM 769 C C . ASN A 1 104 ? -5.797 -7.560 20.365 1.00 96.31 104 ASN A C 1
ATOM 771 O O . ASN A 1 104 ? -5.812 -6.570 21.087 1.00 96.31 104 ASN A O 1
ATOM 775 N N . ILE A 1 105 ? -6.580 -7.661 19.281 1.00 96.94 105 ILE A N 1
ATOM 776 C CA . ILE A 1 105 ? -7.584 -6.647 18.907 1.00 96.94 105 ILE A CA 1
ATOM 777 C C . ILE A 1 105 ? -8.561 -6.415 20.068 1.00 96.94 105 ILE A C 1
ATOM 779 O O . ILE A 1 105 ? -8.748 -5.291 20.536 1.00 96.94 105 ILE A O 1
ATOM 783 N N . LEU A 1 106 ? -9.152 -7.494 20.592 1.00 96.44 106 LEU A N 1
ATOM 784 C CA . LEU A 1 106 ? -10.090 -7.403 21.710 1.00 96.44 106 LEU A CA 1
ATOM 785 C C . LEU A 1 106 ? -9.386 -6.980 23.001 1.00 96.44 106 LEU A C 1
ATOM 787 O O . LEU A 1 106 ? -9.954 -6.190 23.753 1.00 96.44 106 LEU A O 1
ATOM 791 N N . LYS A 1 107 ? -8.157 -7.453 23.256 1.00 96.00 107 LYS A N 1
ATOM 792 C CA . LYS A 1 107 ? -7.377 -7.011 24.426 1.00 96.00 107 LYS A CA 1
ATOM 793 C C . LYS A 1 107 ? -7.098 -5.507 24.385 1.00 96.00 107 LYS A C 1
ATOM 795 O O . LYS A 1 107 ? -7.314 -4.836 25.390 1.00 96.00 107 LYS A O 1
ATOM 800 N N . ALA A 1 108 ? -6.671 -4.974 23.239 1.00 96.69 108 ALA A N 1
ATOM 801 C CA . ALA A 1 108 ? -6.382 -3.556 23.060 1.00 96.69 108 ALA A CA 1
ATOM 802 C C . ALA A 1 108 ? -7.632 -2.706 23.321 1.00 96.69 108 ALA A C 1
ATOM 804 O O . ALA A 1 108 ? -7.598 -1.820 24.176 1.00 96.69 108 ALA A O 1
ATOM 805 N N . ILE A 1 109 ? -8.766 -3.051 22.699 1.00 97.81 109 ILE A N 1
ATOM 806 C CA . ILE A 1 109 ? -10.048 -2.362 22.918 1.00 97.81 109 ILE A CA 1
ATOM 807 C C . ILE A 1 109 ? -10.448 -2.413 24.400 1.00 97.81 109 ILE A C 1
ATOM 809 O O . ILE A 1 109 ? -10.789 -1.387 24.993 1.00 97.81 109 ILE A O 1
ATOM 813 N N . ARG A 1 110 ? -10.367 -3.594 25.028 1.00 97.12 110 ARG A N 1
ATOM 814 C CA . ARG A 1 110 ? -10.774 -3.800 26.429 1.00 97.12 110 ARG A CA 1
ATOM 815 C C . ARG A 1 110 ? -9.829 -3.170 27.443 1.00 97.12 110 ARG A C 1
ATOM 817 O O . ARG A 1 110 ? -10.263 -2.849 28.541 1.00 97.12 110 ARG A O 1
ATOM 824 N N . SER A 1 111 ? -8.573 -2.925 27.081 1.00 96.50 111 SER A N 1
ATOM 825 C CA . SER A 1 111 ? -7.653 -2.149 27.918 1.00 96.50 111 SER A CA 1
ATOM 826 C C . SER A 1 111 ? -8.051 -0.669 28.034 1.00 96.50 111 SER A C 1
ATOM 828 O O . SER A 1 111 ? -7.599 0.017 28.949 1.00 96.50 111 SER A O 1
ATOM 830 N N . VAL A 1 112 ? -8.910 -0.186 27.127 1.00 97.19 112 VAL A N 1
ATOM 831 C CA . VAL A 1 112 ? -9.341 1.214 27.037 1.00 97.19 112 VAL A CA 1
ATOM 832 C C . VAL A 1 112 ? -10.802 1.407 27.445 1.00 97.19 112 VAL A C 1
ATOM 834 O O . VAL A 1 112 ? -11.130 2.414 28.073 1.00 97.19 112 VAL A O 1
ATOM 837 N N . THR A 1 113 ? -11.704 0.494 27.069 1.00 96.69 113 THR A N 1
ATOM 838 C CA . THR A 1 113 ? -13.146 0.683 27.277 1.00 96.69 113 THR A CA 1
ATOM 839 C C . THR A 1 113 ? -13.948 -0.619 27.376 1.00 96.69 113 THR A C 1
ATOM 841 O O . THR A 1 113 ? -13.671 -1.617 26.704 1.00 96.69 113 THR A O 1
ATOM 844 N N . ASP A 1 114 ? -15.029 -0.562 28.154 1.00 97.00 114 ASP A N 1
ATOM 845 C CA . ASP A 1 114 ? -16.048 -1.614 28.255 1.00 97.00 114 ASP A CA 1
ATOM 846 C C . ASP A 1 114 ? -17.198 -1.440 27.247 1.00 97.00 114 ASP A C 1
ATOM 848 O O . ASP A 1 114 ? -18.088 -2.287 27.168 1.00 97.00 114 ASP A O 1
ATOM 852 N N . LEU A 1 115 ? -17.200 -0.363 26.448 1.00 93.44 115 LEU A N 1
ATOM 853 C CA . LEU A 1 115 ? -18.242 -0.131 25.446 1.00 93.44 115 LEU A CA 1
ATOM 854 C C . LEU A 1 115 ? -18.296 -1.278 24.413 1.00 93.44 115 LEU A C 1
ATOM 856 O O . LEU A 1 115 ? -17.259 -1.860 24.065 1.00 93.44 115 LEU A O 1
ATOM 860 N N . PRO A 1 116 ? -19.489 -1.633 23.901 1.00 95.75 116 PRO A N 1
ATOM 861 C CA . PRO A 1 116 ? -19.614 -2.677 22.892 1.00 95.75 116 PRO A CA 1
ATOM 862 C C . PRO A 1 116 ? -18.977 -2.234 21.572 1.00 95.75 116 PRO A C 1
ATOM 864 O O . PRO A 1 116 ? -19.073 -1.067 21.185 1.00 95.75 116 PRO A O 1
ATOM 867 N N . VAL A 1 117 ? -18.361 -3.172 20.852 1.00 97.44 117 VAL A N 1
ATOM 868 C CA . VAL A 1 117 ? -18.031 -2.956 19.438 1.00 97.44 117 VAL A CA 1
ATOM 869 C C . VAL A 1 117 ? -19.344 -2.997 18.671 1.00 97.44 117 VAL A C 1
ATOM 871 O O . VAL A 1 117 ? -20.107 -3.943 18.830 1.00 97.44 117 VAL A O 1
ATOM 874 N N . SER A 1 118 ? -19.630 -1.965 17.884 1.00 93.00 118 SER A N 1
ATOM 875 C CA . SER A 1 118 ? -20.874 -1.881 17.108 1.00 93.00 118 SER A CA 1
ATOM 876 C C . SER A 1 118 ? -20.632 -1.972 15.607 1.00 93.00 118 SER A C 1
ATOM 878 O O . SER A 1 118 ? -21.482 -2.486 14.883 1.00 93.00 118 SER A O 1
ATOM 880 N N . HIS A 1 119 ? -19.476 -1.499 15.138 1.00 93.69 119 HIS A N 1
ATOM 881 C CA . HIS A 1 119 ? -19.152 -1.453 13.718 1.00 93.69 119 HIS A CA 1
ATOM 882 C C . HIS A 1 119 ? -17.723 -1.915 13.465 1.00 93.69 119 HIS A C 1
ATOM 884 O O . HIS A 1 119 ? -16.806 -1.578 14.215 1.00 93.69 119 HIS A O 1
ATOM 890 N N . VAL A 1 120 ? -17.554 -2.643 12.368 1.00 95.94 120 VAL A N 1
ATOM 891 C CA . VAL A 1 120 ? -16.264 -3.020 11.797 1.00 95.94 120 VAL A CA 1
ATOM 892 C C . VAL A 1 120 ? -16.251 -2.537 10.359 1.00 95.94 120 VAL A C 1
ATOM 894 O O . VAL A 1 120 ? -17.129 -2.895 9.575 1.00 95.94 120 VAL A O 1
ATOM 897 N N . VAL A 1 121 ? -15.273 -1.712 10.021 1.00 93.25 121 VAL A N 1
ATOM 898 C CA . VAL A 1 121 ? -15.063 -1.180 8.680 1.00 93.25 121 VAL A CA 1
ATOM 899 C C . VAL A 1 121 ? -13.865 -1.895 8.080 1.00 93.25 121 VAL A C 1
ATOM 901 O O . VAL A 1 121 ? -12.792 -1.911 8.679 1.00 93.25 121 VAL A O 1
ATOM 904 N N . TYR A 1 122 ? -14.046 -2.492 6.910 1.00 93.38 122 TYR A N 1
ATOM 905 C CA . TYR A 1 122 ? -12.936 -3.038 6.138 1.00 93.38 122 TYR A CA 1
ATOM 906 C C . TYR A 1 122 ? -12.369 -1.959 5.233 1.00 93.38 122 TYR A C 1
ATOM 908 O O . TYR A 1 122 ? -13.119 -1.355 4.461 1.00 93.38 122 TYR A O 1
ATOM 916 N N . SER A 1 123 ? -11.056 -1.754 5.296 1.00 87.50 123 SER A N 1
ATOM 917 C CA . SER A 1 123 ? -10.338 -0.970 4.296 1.00 87.50 123 SER A CA 1
ATOM 918 C C . SER A 1 123 ? -10.460 -1.664 2.936 1.00 87.50 123 SER A C 1
ATOM 920 O O . SER A 1 123 ? -11.026 -1.115 1.996 1.00 87.50 123 SER A O 1
ATOM 922 N N . HIS A 1 124 ? -10.050 -2.929 2.848 1.00 87.75 124 HIS A N 1
ATOM 923 C CA . HIS A 1 124 ? -10.151 -3.748 1.644 1.00 87.75 124 HIS A CA 1
ATOM 924 C C . HIS A 1 124 ? -10.219 -5.249 1.975 1.00 87.75 124 HIS A C 1
ATOM 926 O O . HIS A 1 124 ? -10.327 -5.657 3.128 1.00 87.75 124 HIS A O 1
ATOM 932 N N . HIS A 1 125 ? -10.257 -6.090 0.941 1.00 87.56 125 HIS A N 1
ATOM 933 C CA . HIS A 1 125 ? -10.619 -7.508 1.048 1.00 87.56 125 HIS A CA 1
ATOM 934 C C . HIS A 1 125 ? -9.476 -8.465 1.451 1.00 87.56 125 HIS A C 1
ATOM 936 O O . HIS A 1 125 ? -9.704 -9.679 1.553 1.00 87.56 125 HIS A O 1
ATOM 942 N N . HIS A 1 126 ? -8.249 -7.966 1.626 1.00 88.50 126 HIS A N 1
ATOM 943 C CA . HIS A 1 126 ? -7.081 -8.824 1.807 1.00 88.50 126 HIS A CA 1
ATOM 944 C C . HIS A 1 126 ? -7.029 -9.490 3.183 1.00 88.50 126 HIS A C 1
ATOM 946 O O . HIS A 1 126 ? -7.539 -8.993 4.187 1.00 88.50 126 HIS A O 1
ATOM 952 N N . ALA A 1 127 ? -6.477 -10.704 3.200 1.00 86.94 127 ALA A N 1
ATOM 953 C CA . ALA A 1 127 ? -6.551 -11.607 4.346 1.00 86.94 127 ALA A CA 1
ATOM 954 C C . ALA A 1 127 ? -5.864 -11.018 5.576 1.00 86.94 127 ALA A C 1
ATOM 956 O O . ALA A 1 127 ? -6.384 -11.073 6.685 1.00 86.94 127 ALA A O 1
ATOM 957 N N . ASP A 1 128 ? -4.700 -10.446 5.357 1.00 83.94 128 ASP A N 1
ATOM 958 C CA . ASP A 1 128 ? -3.879 -9.755 6.328 1.00 83.94 128 ASP A CA 1
ATOM 959 C C . ASP A 1 128 ? -4.562 -8.538 6.962 1.00 83.94 128 ASP A C 1
ATOM 961 O O . ASP A 1 128 ? -4.204 -8.181 8.077 1.00 83.94 128 ASP A O 1
ATOM 965 N N . HIS A 1 129 ? -5.618 -7.997 6.348 1.00 91.56 129 HIS A N 1
ATOM 966 C CA . HIS A 1 129 ? -6.433 -6.933 6.937 1.00 91.56 129 HIS A CA 1
ATOM 967 C C . HIS A 1 129 ? -7.665 -7.430 7.675 1.00 91.56 129 HIS A C 1
ATOM 969 O O . HIS A 1 129 ? -8.050 -6.808 8.654 1.00 91.56 129 HIS A O 1
ATOM 975 N N . ILE A 1 130 ? -8.331 -8.499 7.226 1.00 93.94 130 ILE A N 1
ATOM 976 C CA . ILE A 1 130 ? -9.691 -8.812 7.717 1.00 93.94 130 ILE A CA 1
ATOM 977 C C . ILE A 1 130 ? -9.902 -10.251 8.196 1.00 93.94 130 ILE A C 1
ATOM 979 O O . ILE A 1 130 ? -11.015 -10.613 8.571 1.00 93.94 130 ILE A O 1
ATOM 983 N N . SER A 1 131 ? -8.876 -11.101 8.201 1.00 91.38 131 SER A N 1
ATOM 984 C CA . SER A 1 131 ? -9.040 -12.521 8.562 1.00 91.38 131 SER A CA 1
ATOM 985 C C . SER A 1 131 ? -9.222 -12.797 10.057 1.00 91.38 131 SER A C 1
ATOM 987 O O . SER A 1 131 ? -9.631 -13.902 10.403 1.00 91.38 131 SER A O 1
ATOM 989 N N . ALA A 1 132 ? -9.016 -11.821 10.949 1.00 94.88 132 ALA A N 1
ATOM 990 C CA . ALA A 1 132 ? -9.452 -11.923 12.346 1.00 94.88 132 ALA A CA 1
ATOM 991 C C . ALA A 1 132 ? -10.872 -11.373 12.573 1.00 94.88 132 ALA A C 1
ATOM 993 O O . ALA A 1 132 ? -11.358 -11.385 13.706 1.00 94.88 132 ALA A O 1
ATOM 994 N N . ALA A 1 133 ? -11.577 -10.917 11.529 1.00 94.62 133 ALA A N 1
ATOM 995 C CA . ALA A 1 133 ? -12.907 -10.329 11.680 1.00 94.62 133 ALA A CA 1
ATOM 996 C C . ALA A 1 133 ? -13.933 -11.304 12.277 1.00 94.62 133 ALA A C 1
ATOM 998 O O . ALA A 1 133 ? -14.862 -10.867 12.959 1.00 94.62 133 ALA A O 1
ATOM 999 N N . TYR A 1 134 ? -13.744 -12.617 12.096 1.00 93.75 134 TYR A N 1
ATOM 1000 C CA . TYR A 1 134 ? -14.578 -13.636 12.735 1.00 93.75 134 TYR A CA 1
ATOM 1001 C C . TYR A 1 134 ? -14.633 -13.498 14.267 1.00 93.75 134 TYR A C 1
ATOM 1003 O O . TYR A 1 134 ? -15.685 -13.743 14.852 1.00 93.75 134 TYR A O 1
ATOM 1011 N N . LEU A 1 135 ? -13.549 -13.046 14.919 1.00 94.94 135 LEU A N 1
ATOM 1012 C CA . LEU A 1 135 ? -13.521 -12.802 16.366 1.00 94.94 135 LEU A CA 1
ATOM 1013 C C . LEU A 1 135 ? -14.514 -11.706 16.757 1.00 94.94 135 LEU A C 1
ATOM 1015 O O . LEU A 1 135 ? -15.239 -11.846 17.739 1.00 94.94 135 LEU A O 1
ATOM 1019 N N . LEU A 1 136 ? -14.589 -10.641 15.957 1.00 95.44 136 LEU A N 1
ATOM 1020 C CA . LEU A 1 136 ? -15.524 -9.535 16.162 1.00 95.44 136 LEU A CA 1
ATOM 1021 C C . LEU A 1 136 ? -16.965 -9.964 15.863 1.00 95.44 136 LEU A C 1
ATOM 1023 O O . LEU A 1 136 ? -17.883 -9.503 16.530 1.00 95.44 136 LEU A O 1
ATOM 1027 N N . GLY A 1 137 ? -17.169 -10.900 14.932 1.00 93.00 137 GLY A N 1
ATOM 1028 C CA . GLY A 1 137 ? -18.493 -11.459 14.638 1.00 93.00 137 GLY A CA 1
ATOM 1029 C C . GLY A 1 137 ? -19.067 -12.359 15.732 1.00 93.00 137 GLY A C 1
ATOM 1030 O O . GLY A 1 137 ? -20.247 -12.688 15.677 1.00 93.00 137 GLY A O 1
ATOM 1031 N N . THR A 1 138 ? -18.265 -12.745 16.731 1.00 93.19 138 THR A N 1
ATOM 1032 C CA . THR A 1 138 ? -18.773 -13.430 17.933 1.00 93.19 138 THR A CA 1
ATOM 1033 C C . THR A 1 138 ? -19.408 -12.479 18.950 1.00 93.19 138 THR A C 1
ATOM 1035 O O . THR A 1 138 ? -20.035 -12.943 19.900 1.00 93.19 138 THR A O 1
ATOM 1038 N N .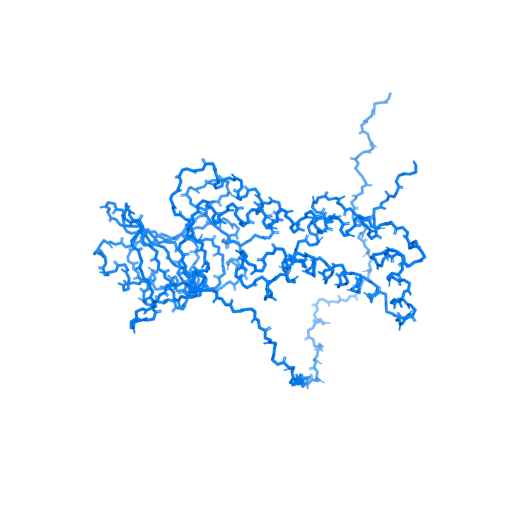 LEU A 1 139 ? -19.244 -11.163 18.771 1.00 93.69 139 LEU A N 1
ATOM 1039 C CA . LEU A 1 139 ? -19.829 -10.143 19.635 1.00 93.69 139 LEU A CA 1
ATOM 1040 C C . LEU A 1 139 ? -21.268 -9.815 19.211 1.00 93.69 139 LEU A C 1
ATOM 1042 O O . LEU A 1 139 ? -21.645 -9.932 18.044 1.00 93.69 139 LEU A O 1
ATOM 1046 N N . ASP A 1 140 ? -22.066 -9.342 20.165 1.00 91.38 140 ASP A N 1
ATOM 1047 C CA . ASP A 1 140 ? -23.470 -9.022 19.925 1.00 91.38 140 ASP A CA 1
ATOM 1048 C C . ASP A 1 140 ? -23.645 -7.783 19.029 1.00 91.38 140 ASP A C 1
ATOM 1050 O O . ASP A 1 140 ? -23.117 -6.709 19.315 1.00 91.38 140 ASP A O 1
ATOM 1054 N N . ASN A 1 141 ? -24.494 -7.909 18.002 1.00 91.69 141 ASN A N 1
ATOM 1055 C CA . ASN A 1 141 ? -24.982 -6.808 17.156 1.00 91.69 141 ASN A CA 1
ATOM 1056 C C . ASN A 1 141 ? -23.894 -6.011 16.405 1.00 91.69 141 ASN A C 1
ATOM 1058 O O . ASN A 1 141 ? -24.044 -4.805 16.192 1.00 91.69 141 ASN A O 1
ATOM 1062 N N . VAL A 1 142 ? -22.820 -6.672 15.967 1.00 96.38 142 VAL A N 1
ATOM 1063 C CA . VAL A 1 142 ? -21.771 -6.036 15.157 1.00 96.38 142 VAL A CA 1
ATOM 1064 C C . VAL A 1 142 ? -22.197 -5.899 13.694 1.00 96.38 142 VAL A C 1
ATOM 1066 O O . VAL A 1 142 ? -22.627 -6.861 13.058 1.00 96.38 142 VAL A O 1
ATOM 1069 N N . THR A 1 143 ? -22.033 -4.697 13.141 1.00 93.62 143 THR A N 1
ATOM 1070 C CA . THR A 1 143 ? -22.267 -4.394 11.724 1.00 93.62 143 THR A CA 1
ATOM 1071 C C . THR A 1 143 ? -20.945 -4.332 10.964 1.00 93.62 143 THR A C 1
ATOM 1073 O O . THR A 1 143 ? -20.082 -3.519 11.292 1.00 93.62 143 THR A O 1
ATOM 1076 N N . PHE A 1 144 ? -20.801 -5.147 9.918 1.00 95.31 144 PHE A N 1
ATOM 1077 C CA . PHE A 1 144 ? -19.640 -5.118 9.026 1.00 95.31 144 PHE A CA 1
ATOM 1078 C C . PHE A 1 144 ? 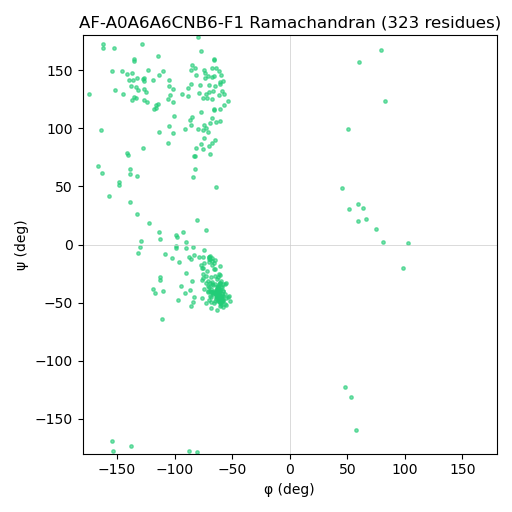-19.917 -4.217 7.823 1.00 95.31 144 PHE A C 1
ATOM 1080 O O . PHE A 1 144 ? -20.953 -4.356 7.172 1.00 95.31 144 PHE A O 1
ATOM 1087 N N . ILE A 1 145 ? -19.010 -3.291 7.528 1.00 91.06 145 ILE A N 1
ATOM 1088 C CA . ILE A 1 145 ? -19.160 -2.272 6.488 1.00 91.06 145 ILE A CA 1
ATOM 1089 C C . ILE A 1 145 ? -17.965 -2.357 5.541 1.00 91.06 145 ILE A C 1
ATOM 1091 O O . ILE A 1 145 ? -16.821 -2.361 5.991 1.00 91.06 145 ILE A O 1
ATOM 1095 N N . ALA A 1 146 ? -18.215 -2.384 4.233 1.00 90.44 146 ALA A N 1
ATOM 1096 C CA . ALA A 1 146 ? -17.155 -2.312 3.229 1.00 90.44 146 ALA A CA 1
ATOM 1097 C C . ALA A 1 146 ? -17.643 -1.694 1.912 1.00 90.44 146 ALA A C 1
ATOM 1099 O O . ALA A 1 146 ? -18.843 -1.562 1.680 1.00 90.44 146 ALA A O 1
ATOM 1100 N N . GLN A 1 147 ? -16.727 -1.366 1.002 1.00 84.94 147 GLN A N 1
ATOM 1101 C CA . GLN A 1 147 ? -17.103 -1.016 -0.370 1.00 84.94 147 GLN A CA 1
ATOM 1102 C C . GLN A 1 147 ? -17.749 -2.206 -1.103 1.00 84.94 147 GLN A C 1
ATOM 1104 O O . GLN A 1 147 ? -17.451 -3.373 -0.830 1.00 84.94 147 GLN A O 1
ATOM 1109 N N . LYS A 1 148 ? -18.621 -1.920 -2.080 1.00 86.81 148 LYS A N 1
ATOM 1110 C CA . LYS A 1 148 ? -19.238 -2.938 -2.950 1.00 86.81 148 LYS A CA 1
ATOM 1111 C C . LYS A 1 148 ? -18.192 -3.762 -3.697 1.00 86.81 148 LYS A C 1
ATOM 1113 O O . LYS A 1 148 ? -18.392 -4.958 -3.907 1.00 86.81 148 LYS A O 1
ATOM 1118 N N . GLU A 1 149 ? -17.074 -3.146 -4.065 1.00 85.44 149 GLU A N 1
ATOM 1119 C CA . GLU A 1 149 ? -15.955 -3.850 -4.681 1.00 85.44 149 GLU A CA 1
ATOM 1120 C C . GLU A 1 149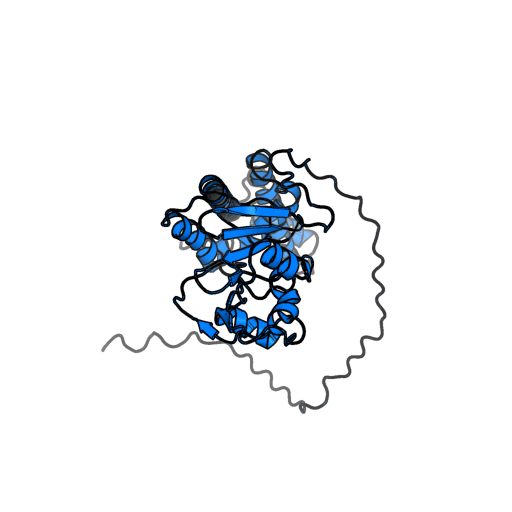 ? -15.324 -4.860 -3.713 1.00 85.44 149 GLU A C 1
ATOM 1122 O O . GLU A 1 149 ? -15.215 -6.036 -4.055 1.00 85.44 149 GLU A O 1
ATOM 1127 N N . THR A 1 150 ? -15.031 -4.452 -2.472 1.00 88.56 150 THR A N 1
ATOM 1128 C CA . THR A 1 150 ? -14.565 -5.353 -1.403 1.00 88.56 150 THR A CA 1
ATOM 1129 C C . THR A 1 150 ? -15.517 -6.532 -1.213 1.00 88.56 150 THR A C 1
ATOM 1131 O O . THR A 1 150 ? -15.077 -7.678 -1.166 1.00 88.56 150 THR A O 1
ATOM 1134 N N . ALA A 1 151 ? -16.829 -6.284 -1.178 1.00 89.81 151 ALA A N 1
ATOM 1135 C CA . ALA A 1 151 ? -17.829 -7.345 -1.077 1.00 89.81 151 ALA A CA 1
ATOM 1136 C C . ALA A 1 151 ? -17.828 -8.278 -2.302 1.00 89.81 151 ALA A C 1
ATOM 1138 O O . ALA A 1 151 ? -17.906 -9.494 -2.152 1.00 89.81 151 ALA A O 1
ATOM 1139 N N . THR A 1 152 ? -17.673 -7.729 -3.509 1.00 89.62 152 THR A N 1
ATOM 1140 C CA . THR A 1 152 ? -17.586 -8.511 -4.753 1.00 89.62 152 THR A CA 1
ATOM 1141 C C . THR A 1 152 ? -16.359 -9.426 -4.750 1.00 89.62 152 THR A C 1
ATOM 1143 O O . THR A 1 152 ? -16.477 -10.612 -5.062 1.00 89.62 152 THR A O 1
ATOM 1146 N N . LYS A 1 153 ? -15.194 -8.912 -4.337 1.00 87.75 153 LYS A N 1
ATOM 1147 C CA . LYS A 1 153 ? -13.956 -9.699 -4.235 1.00 87.75 153 LYS A CA 1
ATOM 1148 C C . LYS A 1 153 ? -14.048 -10.756 -3.131 1.00 87.75 153 LYS A C 1
ATOM 1150 O O . LYS A 1 153 ? -13.683 -11.907 -3.355 1.00 87.75 153 LYS A O 1
ATOM 1155 N N . LEU A 1 154 ? -14.634 -10.423 -1.978 1.00 90.56 154 LEU A N 1
ATOM 1156 C CA . LEU A 1 154 ? -14.913 -11.395 -0.915 1.00 90.56 154 LEU A CA 1
ATOM 1157 C C . LEU A 1 154 ? -15.863 -12.506 -1.373 1.00 90.56 154 LEU A C 1
ATOM 1159 O O . LEU A 1 154 ? -15.636 -13.672 -1.046 1.00 90.56 154 LEU A O 1
ATOM 1163 N N . ALA A 1 155 ? -16.888 -12.167 -2.161 1.00 91.25 155 ALA A N 1
ATOM 1164 C CA . ALA A 1 155 ? -17.815 -13.147 -2.717 1.00 91.25 155 ALA A CA 1
ATOM 1165 C C . ALA A 1 155 ? -17.124 -14.145 -3.651 1.00 91.25 155 ALA A C 1
ATOM 1167 O O . ALA A 1 155 ? -17.457 -15.329 -3.641 1.00 91.25 155 ALA A O 1
ATOM 1168 N N . ALA A 1 156 ? -16.151 -13.671 -4.434 1.00 90.38 156 ALA A N 1
ATOM 1169 C CA . ALA A 1 156 ? -15.349 -14.516 -5.311 1.00 90.38 156 ALA A CA 1
ATOM 1170 C C . ALA A 1 156 ? -14.408 -15.455 -4.532 1.00 90.38 156 ALA A C 1
ATOM 1172 O O . ALA A 1 156 ? -14.173 -16.577 -4.975 1.00 90.38 156 ALA A O 1
ATOM 1173 N N . ILE A 1 157 ? -13.897 -15.019 -3.374 1.00 91.69 157 ILE A N 1
ATOM 1174 C CA . ILE A 1 157 ? -13.011 -15.821 -2.512 1.00 91.69 157 ILE A CA 1
ATOM 1175 C C . ILE A 1 157 ? -13.792 -16.889 -1.732 1.00 91.69 157 ILE A C 1
ATOM 1177 O O . ILE A 1 157 ? -13.357 -18.037 -1.662 1.00 91.69 157 ILE A O 1
ATOM 1181 N N . GLY A 1 158 ? -14.928 -16.530 -1.122 1.00 88.56 158 GLY A N 1
ATOM 1182 C CA . GLY A 1 158 ? -15.786 -17.463 -0.378 1.00 88.56 158 GLY A CA 1
ATOM 1183 C C . GLY A 1 158 ? -15.282 -17.898 1.012 1.00 88.56 158 GLY A C 1
ATOM 1184 O O . GLY A 1 158 ? -15.834 -18.834 1.589 1.00 88.56 158 GLY A O 1
ATOM 1185 N N . ASP A 1 159 ? -14.269 -17.232 1.580 1.00 86.31 159 ASP A N 1
ATOM 1186 C CA . ASP A 1 159 ? -13.696 -17.516 2.913 1.00 86.31 159 ASP A CA 1
ATOM 1187 C C . ASP A 1 159 ? -14.482 -16.839 4.055 1.00 86.31 159 ASP A C 1
ATOM 1189 O O . ASP A 1 159 ? -13.955 -16.054 4.843 1.00 86.31 159 ASP A O 1
ATOM 1193 N N . TYR A 1 160 ? -15.777 -17.140 4.160 1.00 86.12 160 TYR A N 1
ATOM 1194 C CA . TYR A 1 160 ? -16.645 -16.513 5.168 1.00 86.12 160 TYR A CA 1
ATOM 1195 C C . TYR A 1 160 ? -16.421 -17.023 6.598 1.00 86.12 160 TYR A C 1
ATOM 1197 O O . TYR A 1 160 ? -17.044 -16.518 7.527 1.00 86.12 160 TYR A O 1
ATOM 1205 N N . GLY A 1 161 ? -15.559 -18.029 6.788 1.00 83.44 161 GLY A N 1
ATOM 1206 C CA . GLY A 1 161 ? -15.186 -18.530 8.114 1.00 83.44 161 GLY A CA 1
ATOM 1207 C C . GLY A 1 161 ? -14.219 -17.604 8.854 1.00 83.44 161 GLY A C 1
ATOM 1208 O O . GLY A 1 161 ? -14.256 -17.549 10.080 1.00 83.44 161 GLY A O 1
ATOM 1209 N N . HIS A 1 162 ? -13.397 -16.857 8.113 1.00 85.31 162 HIS A N 1
ATOM 1210 C CA . HIS A 1 162 ? -12.403 -15.933 8.667 1.00 85.31 162 HIS A CA 1
ATOM 1211 C C . HIS A 1 162 ? -12.697 -14.482 8.267 1.00 85.31 162 HIS A C 1
ATOM 1213 O O . HIS A 1 162 ? -12.627 -13.579 9.103 1.00 85.31 162 HIS A O 1
ATOM 1219 N N . ARG A 1 163 ? -13.084 -14.268 7.001 1.00 88.44 163 ARG A N 1
ATOM 1220 C CA . ARG A 1 163 ? -13.373 -12.958 6.406 1.00 88.44 163 ARG A CA 1
ATOM 1221 C C . ARG A 1 163 ? -14.880 -12.802 6.255 1.00 88.44 163 ARG A C 1
ATOM 1223 O O . ARG A 1 163 ? -15.466 -13.178 5.238 1.00 88.44 163 ARG A O 1
ATOM 1230 N N . LEU A 1 164 ? -15.520 -12.313 7.313 1.00 91.38 164 LEU A N 1
ATOM 1231 C CA . LEU A 1 164 ? -16.975 -12.178 7.342 1.00 91.38 164 LEU A CA 1
ATOM 1232 C C . LEU A 1 164 ? -17.462 -11.297 6.189 1.00 91.38 164 LEU A C 1
ATOM 1234 O O . LEU A 1 164 ? -16.838 -10.302 5.832 1.00 91.38 164 LEU A O 1
ATOM 1238 N N . TYR A 1 165 ? -18.583 -11.679 5.582 1.00 92.88 165 TYR A N 1
ATOM 1239 C CA . TYR A 1 165 ? -19.155 -10.887 4.501 1.00 92.88 165 TYR A CA 1
ATOM 1240 C C . TYR A 1 165 ? -19.727 -9.568 5.055 1.00 92.88 165 TYR A C 1
ATOM 1242 O O . TYR A 1 165 ? -20.389 -9.603 6.097 1.00 92.88 165 TYR A O 1
ATOM 1250 N N . PRO A 1 166 ? -19.523 -8.417 4.386 1.00 92.81 166 PRO A N 1
ATOM 1251 C CA . PRO A 1 166 ? -20.053 -7.141 4.854 1.00 92.81 166 PRO A CA 1
ATOM 1252 C C . PRO A 1 166 ? -21.580 -7.161 4.977 1.00 92.81 166 PRO A C 1
ATOM 1254 O O . PRO A 1 166 ? -22.291 -7.554 4.051 1.00 92.81 166 PRO A O 1
ATOM 1257 N N . THR A 1 167 ? -22.092 -6.683 6.108 1.00 92.69 167 THR A N 1
ATOM 1258 C CA . THR A 1 167 ? -23.528 -6.477 6.338 1.00 92.69 167 THR A CA 1
ATOM 1259 C C . THR A 1 167 ? -24.051 -5.274 5.550 1.00 92.69 167 THR A C 1
ATOM 1261 O O . THR A 1 167 ? -25.199 -5.270 5.111 1.00 92.69 167 THR A O 1
ATOM 1264 N N . ILE A 1 168 ? -23.215 -4.247 5.368 1.00 88.69 168 ILE A N 1
ATOM 1265 C CA . ILE A 1 168 ? -23.517 -3.027 4.614 1.00 88.69 168 ILE A CA 1
ATOM 1266 C C . ILE A 1 168 ? -22.435 -2.816 3.557 1.00 88.69 168 ILE A C 1
ATOM 1268 O O . ILE A 1 168 ? -21.241 -2.878 3.853 1.00 88.69 168 ILE A O 1
ATOM 1272 N N . THR A 1 169 ? -22.866 -2.509 2.332 1.00 86.69 169 THR A N 1
ATOM 1273 C CA . THR A 1 169 ? -21.979 -2.134 1.226 1.00 86.69 169 THR A CA 1
ATOM 1274 C C . THR A 1 169 ? -22.329 -0.772 0.645 1.00 86.69 169 THR A C 1
ATOM 1276 O O . THR A 1 169 ? -23.505 -0.408 0.623 1.00 86.69 169 THR A O 1
ATOM 1279 N N . PHE A 1 170 ? -21.342 -0.055 0.108 1.00 78.75 170 PHE A N 1
ATOM 1280 C CA . PHE A 1 170 ? -21.537 1.245 -0.548 1.00 78.75 170 PHE A CA 1
ATOM 1281 C C . PHE A 1 170 ? -20.763 1.378 -1.873 1.00 78.75 170 PHE A C 1
ATOM 1283 O O . PHE A 1 170 ? -19.801 0.644 -2.093 1.00 78.75 170 PHE A O 1
ATOM 1290 N N . GLU A 1 171 ? -21.210 2.287 -2.756 1.00 66.56 171 GLU A N 1
ATOM 1291 C CA . GLU A 1 171 ? -20.675 2.484 -4.124 1.00 66.56 171 GLU A CA 1
ATOM 1292 C C . GLU A 1 171 ? -19.923 3.817 -4.284 1.00 66.56 171 GLU A C 1
ATOM 1294 O O . GLU A 1 171 ? -18.717 3.797 -4.493 1.00 66.56 171 GLU A O 1
ATOM 1299 N N . ASP A 1 172 ? -20.604 4.963 -4.140 1.00 55.78 172 ASP A N 1
ATOM 1300 C CA . ASP A 1 172 ? -20.015 6.273 -4.486 1.00 55.78 172 ASP A CA 1
ATOM 1301 C C . ASP A 1 172 ? -19.441 7.022 -3.273 1.00 55.78 172 ASP A C 1
ATOM 1303 O O . ASP A 1 172 ? -18.327 7.542 -3.299 1.00 55.78 172 ASP A O 1
ATOM 1307 N N . SER A 1 173 ? -20.213 7.107 -2.186 1.00 46.75 173 SER A N 1
ATOM 1308 C CA . SER A 1 173 ? -19.736 7.648 -0.915 1.00 46.75 173 SER A CA 1
ATOM 1309 C C . SER A 1 173 ? -20.473 7.033 0.270 1.00 46.75 173 SER A C 1
ATOM 1311 O O . SER A 1 173 ? -21.700 6.943 0.310 1.00 46.75 173 SER A O 1
ATOM 1313 N N . TYR A 1 174 ? -19.677 6.628 1.247 1.00 40.84 174 TYR A N 1
ATOM 1314 C CA . TYR A 1 174 ? -20.028 6.341 2.629 1.00 40.84 174 TYR A CA 1
ATOM 1315 C C . TYR A 1 174 ? -18.802 6.794 3.415 1.00 40.84 174 TYR A C 1
ATOM 1317 O O . TYR A 1 174 ? -17.680 6.485 3.016 1.00 40.84 174 TYR A O 1
ATOM 1325 N N . THR A 1 175 ? -18.954 7.608 4.455 1.00 34.97 175 THR A N 1
ATOM 1326 C CA . THR A 1 175 ? -17.775 8.194 5.109 1.00 34.97 175 THR A CA 1
ATOM 1327 C C . THR A 1 175 ? -17.076 7.165 6.002 1.00 34.97 175 THR A C 1
ATOM 1329 O O . THR A 1 175 ? -17.374 7.102 7.190 1.00 34.97 175 THR A O 1
ATOM 1332 N N . LEU A 1 176 ? -16.174 6.370 5.408 1.00 29.08 176 LEU A N 1
ATOM 1333 C CA . LEU A 1 176 ? -14.786 6.083 5.823 1.00 29.08 176 LEU A CA 1
ATOM 1334 C C . LEU A 1 176 ? -14.107 5.215 4.724 1.00 29.08 176 LEU A C 1
ATOM 1336 O O . LEU A 1 176 ? -14.685 4.214 4.311 1.00 29.08 176 LEU A O 1
ATOM 1340 N N . ASN A 1 177 ? -12.912 5.604 4.249 1.00 29.12 177 ASN A N 1
ATOM 1341 C CA . ASN A 1 177 ? -12.168 5.029 3.102 1.00 29.12 177 ASN A CA 1
ATOM 1342 C C . ASN A 1 177 ? -10.735 4.624 3.498 1.00 29.12 177 ASN A C 1
ATOM 1344 O O . ASN A 1 177 ? -10.099 5.438 4.157 1.00 29.12 177 ASN A O 1
ATOM 1348 N N . LEU A 1 178 ? -10.220 3.490 2.987 1.00 28.61 178 LEU A N 1
ATOM 1349 C CA . LEU A 1 178 ? -8.803 3.166 2.668 1.00 28.61 178 LEU A CA 1
ATOM 1350 C C . LEU A 1 178 ? -8.760 1.953 1.702 1.00 28.61 178 LEU A C 1
ATOM 1352 O O . LEU A 1 178 ? -9.816 1.387 1.447 1.00 28.61 178 LEU A O 1
ATOM 1356 N N . GLY A 1 179 ? -7.597 1.562 1.147 1.00 29.34 179 GLY A N 1
ATOM 1357 C CA . GLY A 1 179 ? -7.529 0.547 0.083 1.00 29.34 179 GLY A CA 1
ATOM 1358 C C . GLY A 1 179 ? -6.238 -0.261 -0.083 1.00 29.34 179 GLY A C 1
ATOM 1359 O O . GLY A 1 179 ? -5.336 -0.184 0.738 1.00 29.34 179 GLY A O 1
ATOM 1360 N N . GLU A 1 180 ? -6.207 -0.969 -1.215 1.00 48.03 180 GLU A N 1
ATOM 1361 C CA . GLU A 1 180 ? -5.078 -1.394 -2.051 1.00 48.03 180 GLU A CA 1
ATOM 1362 C C . GLU A 1 180 ? -5.545 -1.135 -3.492 1.00 48.03 180 GLU A C 1
ATOM 1364 O O . GLU A 1 180 ? -6.653 -1.536 -3.860 1.00 48.03 180 GLU A O 1
ATOM 1369 N N . ALA A 1 181 ? -4.793 -0.360 -4.273 1.00 54.59 181 ALA A N 1
ATOM 1370 C CA . ALA A 1 181 ? -5.332 0.250 -5.484 1.00 54.59 181 ALA A CA 1
ATOM 1371 C C . ALA A 1 181 ? -4.938 -0.511 -6.755 1.00 54.59 181 ALA A C 1
ATOM 1373 O O . ALA A 1 181 ? -3.794 -0.453 -7.192 1.00 54.59 181 ALA A O 1
ATOM 1374 N N . GLU A 1 182 ? -5.917 -1.155 -7.389 1.00 57.09 182 GLU A N 1
ATOM 1375 C CA . GLU A 1 182 ? -5.802 -1.666 -8.767 1.00 57.09 182 GLU A CA 1
ATOM 1376 C C . GLU A 1 182 ? -5.903 -0.533 -9.810 1.00 57.09 182 GLU A C 1
ATOM 1378 O O . GLU A 1 182 ? -5.456 -0.682 -10.943 1.00 57.09 182 GLU A O 1
ATOM 1383 N N . ASP A 1 183 ? -6.467 0.614 -9.417 1.00 70.31 183 ASP A N 1
ATOM 1384 C CA . ASP A 1 183 ? -6.584 1.836 -10.219 1.00 70.31 183 ASP A CA 1
ATOM 1385 C C . ASP A 1 183 ? -5.501 2.844 -9.795 1.00 70.31 183 ASP A C 1
ATOM 1387 O O . ASP A 1 183 ? -5.677 3.590 -8.825 1.00 70.31 183 ASP A O 1
ATOM 1391 N N . LEU A 1 184 ? -4.369 2.879 -10.511 1.00 71.31 184 LEU A N 1
ATOM 1392 C CA . LEU A 1 184 ? -3.294 3.844 -10.236 1.00 71.31 184 LEU A CA 1
ATOM 1393 C C . LEU A 1 184 ? -3.729 5.313 -10.397 1.00 71.31 184 LEU A C 1
ATOM 1395 O O . LEU A 1 184 ? -3.386 6.126 -9.530 1.00 71.31 184 LEU A O 1
ATOM 1399 N N . PRO A 1 185 ? -4.505 5.703 -11.426 1.00 76.50 185 PRO A N 1
ATOM 1400 C CA . PRO A 1 185 ? -5.138 7.020 -11.448 1.00 76.50 185 PRO A CA 1
ATOM 1401 C C . PRO A 1 185 ? -5.958 7.337 -10.191 1.00 76.50 185 PRO A C 1
ATOM 1403 O O . PRO A 1 185 ? -5.859 8.446 -9.652 1.00 76.50 185 PRO A O 1
ATOM 1406 N N . GLY A 1 186 ? -6.753 6.382 -9.710 1.00 71.88 186 GLY A N 1
ATOM 1407 C CA . GLY A 1 186 ? -7.503 6.480 -8.457 1.00 71.88 186 GLY A CA 1
ATOM 1408 C C . GLY A 1 186 ? -6.595 6.643 -7.236 1.00 71.88 186 GLY A C 1
ATOM 1409 O O . GLY A 1 186 ? -6.832 7.517 -6.402 1.00 71.88 186 GLY A O 1
ATOM 1410 N N . TYR A 1 187 ? -5.505 5.882 -7.170 1.00 73.69 187 TYR A N 1
ATOM 1411 C CA . TYR A 1 187 ? -4.494 5.951 -6.113 1.00 73.69 187 TYR A CA 1
ATOM 1412 C C . TYR A 1 187 ? -3.805 7.320 -6.024 1.00 73.69 187 TYR A C 1
ATOM 1414 O O . TYR A 1 187 ? -3.668 7.888 -4.935 1.00 73.69 187 TYR A O 1
ATOM 1422 N N . ILE A 1 188 ? -3.417 7.896 -7.167 1.00 78.69 188 ILE A N 1
ATOM 1423 C CA . ILE A 1 188 ? -2.835 9.244 -7.220 1.00 78.69 188 ILE A CA 1
ATOM 1424 C C . ILE A 1 188 ? -3.864 10.274 -6.740 1.00 78.69 188 ILE A C 1
ATOM 1426 O O . ILE A 1 188 ? -3.546 11.112 -5.896 1.00 78.69 188 ILE A O 1
ATOM 1430 N N . LYS A 1 189 ? -5.118 10.183 -7.204 1.00 81.25 189 LYS A N 1
ATOM 1431 C CA . LYS A 1 189 ? -6.204 11.072 -6.754 1.00 81.25 189 LYS A CA 1
ATOM 1432 C C . LYS A 1 189 ? -6.498 10.937 -5.263 1.00 81.25 189 LYS A C 1
ATOM 1434 O O . LYS A 1 189 ? -6.792 11.944 -4.625 1.00 81.25 189 LYS A O 1
ATOM 1439 N N . ALA A 1 190 ? -6.389 9.738 -4.692 1.00 79.06 190 ALA A N 1
ATOM 1440 C CA . ALA A 1 190 ? -6.607 9.513 -3.266 1.00 79.06 190 ALA A CA 1
ATOM 1441 C C . ALA A 1 190 ? -5.621 10.321 -2.405 1.00 79.06 190 ALA A C 1
ATOM 1443 O O . ALA A 1 190 ? -6.037 10.930 -1.418 1.00 79.06 190 ALA A O 1
ATOM 1444 N N . HIS A 1 191 ? -4.353 10.426 -2.827 1.00 83.75 191 HIS A N 1
ATOM 1445 C CA . HIS A 1 191 ? -3.369 11.303 -2.180 1.00 83.75 191 HIS A CA 1
ATOM 1446 C C . HIS A 1 191 ? -3.768 12.781 -2.263 1.00 83.75 191 HIS A C 1
ATOM 1448 O O . HIS A 1 191 ? -3.547 13.543 -1.327 1.00 83.75 191 HIS A O 1
ATOM 1454 N N . GLU A 1 192 ? -4.365 13.223 -3.370 1.00 83.75 192 GLU A N 1
ATOM 1455 C CA . GLU A 1 192 ? -4.838 14.607 -3.492 1.00 83.75 192 GLU A CA 1
ATOM 1456 C C . GLU A 1 192 ? -6.058 14.867 -2.612 1.00 83.75 192 GLU A C 1
ATOM 1458 O O . GLU A 1 192 ? -6.147 15.907 -1.961 1.00 83.75 192 GLU A O 1
ATOM 1463 N N . GLN A 1 193 ? -6.975 13.904 -2.564 1.00 83.94 193 GLN A N 1
ATOM 1464 C CA . GLN A 1 193 ? -8.212 14.001 -1.808 1.00 83.94 193 GLN A CA 1
ATOM 1465 C C . GLN A 1 193 ? -7.962 13.994 -0.301 1.00 83.94 193 GLN A C 1
ATOM 1467 O O . GLN A 1 193 ? -8.530 14.831 0.398 1.00 83.94 193 GLN A O 1
ATOM 1472 N N . VAL A 1 194 ? -7.109 13.100 0.212 1.00 84.88 194 VAL A N 1
ATOM 1473 C CA . VAL A 1 194 ? -6.803 13.057 1.653 1.00 84.88 194 VAL A CA 1
ATOM 1474 C C . VAL A 1 194 ? -6.193 14.382 2.124 1.00 84.88 194 VAL A C 1
ATOM 1476 O O . VAL A 1 194 ? -6.500 14.859 3.211 1.00 84.88 194 VAL A O 1
ATOM 1479 N N . MET A 1 195 ? -5.424 15.054 1.261 1.00 87.06 195 MET A N 1
ATOM 1480 C CA . MET A 1 195 ? -4.812 16.348 1.562 1.00 87.06 195 MET A CA 1
ATOM 1481 C C . MET A 1 195 ? -5.823 17.503 1.647 1.00 87.06 195 MET A C 1
ATOM 1483 O O . MET A 1 195 ? -5.459 18.579 2.121 1.00 87.06 195 MET A O 1
ATOM 1487 N N . LEU A 1 196 ? -7.083 17.315 1.244 1.00 85.25 196 LEU A N 1
ATOM 1488 C CA . LEU A 1 196 ? -8.148 18.306 1.450 1.00 85.25 196 LEU A CA 1
ATOM 1489 C C . LEU A 1 196 ? -8.683 18.322 2.889 1.00 85.25 196 LEU A C 1
ATOM 1491 O O . LEU A 1 196 ? -9.340 19.288 3.276 1.00 85.25 196 LEU A O 1
ATOM 1495 N N . TYR A 1 197 ? -8.425 17.271 3.668 1.00 83.50 197 TYR A N 1
ATOM 1496 C CA . TYR A 1 197 ? -8.860 17.178 5.057 1.00 83.50 197 TYR A CA 1
ATOM 1497 C C . TYR A 1 197 ? -7.848 17.841 5.997 1.00 83.50 197 TYR A C 1
ATOM 1499 O O . TYR A 1 197 ? -6.642 17.855 5.741 1.00 83.50 197 TYR A O 1
ATOM 1507 N N . ASP A 1 198 ? -8.358 18.367 7.109 1.00 86.81 198 ASP A N 1
ATOM 1508 C CA . ASP A 1 198 ? -7.544 18.764 8.254 1.00 86.81 198 ASP A CA 1
ATOM 1509 C C . ASP A 1 198 ? -7.345 17.530 9.146 1.00 86.81 198 ASP A C 1
ATOM 1511 O O . ASP A 1 198 ? -8.299 17.041 9.755 1.00 86.81 198 ASP A O 1
ATOM 1515 N N . PHE A 1 199 ? -6.136 16.965 9.138 1.00 87.88 199 PHE A N 1
ATOM 1516 C CA . PHE A 1 199 ? -5.793 15.765 9.898 1.00 87.88 199 PHE A CA 1
ATOM 1517 C C . PHE A 1 199 ? -4.403 15.882 10.522 1.00 87.88 199 PHE A C 1
ATOM 1519 O O . PHE A 1 199 ? -3.461 16.385 9.907 1.00 87.88 199 PHE A O 1
ATOM 1526 N N . GLU A 1 200 ? -4.280 15.372 11.745 1.00 87.31 200 GLU A N 1
ATOM 1527 C CA . GLU A 1 200 ? -3.007 15.284 12.467 1.00 87.31 200 GLU A CA 1
ATOM 1528 C C . GLU A 1 200 ? -2.303 13.948 12.196 1.00 87.31 200 GLU A C 1
ATOM 1530 O O . GLU A 1 200 ? -1.102 13.919 11.928 1.00 87.31 200 GLU A O 1
ATOM 1535 N N . TYR A 1 201 ? -3.073 12.854 12.184 1.00 88.12 201 TYR A N 1
ATOM 1536 C CA . TYR A 1 201 ? -2.578 11.492 12.000 1.00 88.12 201 TYR A CA 1
ATOM 1537 C C . TYR A 1 201 ? -3.168 10.832 10.753 1.00 88.12 201 TYR A C 1
ATOM 1539 O O . TYR A 1 201 ? -4.357 10.966 10.463 1.00 88.12 201 TYR A O 1
ATOM 1547 N N . PHE A 1 202 ? -2.334 10.068 10.054 1.00 86.19 202 PHE A N 1
ATOM 1548 C CA . PHE A 1 202 ? -2.697 9.146 8.987 1.00 86.19 202 PHE A CA 1
ATOM 1549 C C . PHE A 1 202 ? -2.388 7.719 9.448 1.00 86.19 202 PHE A C 1
ATOM 1551 O O . PHE A 1 202 ? -1.244 7.397 9.759 1.00 86.19 202 PHE A O 1
ATOM 1558 N N . VAL A 1 203 ? -3.397 6.852 9.494 1.00 84.81 203 VAL A N 1
ATOM 1559 C CA . VAL A 1 203 ? -3.212 5.444 9.867 1.00 84.81 203 VAL A CA 1
ATOM 1560 C C . VAL A 1 203 ? -3.293 4.595 8.606 1.00 84.81 203 VAL A C 1
ATOM 1562 O O . VAL A 1 203 ? -4.383 4.364 8.093 1.00 84.81 203 VAL A O 1
ATOM 1565 N N . GLY A 1 204 ? -2.139 4.169 8.092 1.00 77.56 204 GLY A N 1
ATOM 1566 C CA . GLY A 1 204 ? -2.062 3.214 6.984 1.00 77.56 204 GLY A CA 1
ATOM 1567 C C . GLY A 1 204 ? -2.334 1.780 7.443 1.00 77.56 204 GLY A C 1
ATOM 1568 O O . GLY A 1 204 ? -2.304 1.494 8.638 1.00 77.56 204 GLY A O 1
ATOM 1569 N N . GLY A 1 205 ? -2.571 0.868 6.497 1.00 70.00 205 GLY A N 1
ATOM 1570 C CA . GLY A 1 205 ? -2.772 -0.559 6.785 1.00 70.00 205 GLY A CA 1
ATOM 1571 C C . GLY A 1 205 ? -1.491 -1.312 7.181 1.00 70.00 205 GLY A C 1
ATOM 1572 O O . GLY A 1 205 ? -1.543 -2.265 7.955 1.00 70.00 205 GLY A O 1
ATOM 1573 N N . HIS A 1 206 ? -0.343 -0.824 6.712 1.00 73.00 206 HIS A N 1
ATOM 1574 C CA . HIS A 1 206 ? 0.996 -1.301 7.061 1.00 73.00 206 HIS A CA 1
ATOM 1575 C C . HIS A 1 206 ? 1.859 -0.113 7.489 1.00 73.00 206 HIS A C 1
ATOM 1577 O O . HIS A 1 206 ? 1.452 1.038 7.313 1.00 73.00 206 HIS A O 1
ATOM 1583 N N . VAL A 1 207 ? 3.067 -0.405 7.978 1.00 73.25 207 VAL A N 1
ATOM 1584 C CA . VAL A 1 207 ? 4.008 0.516 8.645 1.00 73.25 207 VAL A CA 1
ATOM 1585 C C . VAL A 1 207 ? 3.672 0.699 10.123 1.00 73.25 207 VAL A C 1
ATOM 1587 O O . VAL A 1 207 ? 2.584 1.110 10.499 1.00 73.25 207 VAL A O 1
ATOM 1590 N N . ASN A 1 208 ? 4.637 0.417 10.985 1.00 72.75 208 ASN A N 1
ATOM 1591 C CA . ASN A 1 208 ? 4.477 0.295 12.433 1.00 72.75 208 ASN A CA 1
ATOM 1592 C C . ASN A 1 208 ? 4.454 1.626 13.208 1.00 72.75 208 ASN A C 1
ATOM 1594 O O . ASN A 1 208 ? 4.720 1.642 14.411 1.00 72.75 208 ASN A O 1
ATOM 1598 N N . VAL A 1 209 ? 4.142 2.735 12.534 1.00 81.69 209 VAL A N 1
ATOM 1599 C CA . VAL A 1 209 ? 3.932 4.062 13.127 1.00 81.69 209 VAL A CA 1
ATOM 1600 C C . VAL A 1 209 ? 2.772 4.774 12.426 1.00 81.69 209 VAL A C 1
ATOM 1602 O O . VAL A 1 209 ? 2.597 4.598 11.218 1.00 81.69 209 VAL A O 1
ATOM 1605 N N . PRO A 1 210 ? 1.987 5.606 13.135 1.00 83.88 210 PRO A N 1
ATOM 1606 C CA . PRO A 1 210 ? 1.046 6.497 12.475 1.00 83.88 210 PRO A CA 1
ATOM 1607 C C . PRO A 1 210 ? 1.821 7.551 11.675 1.00 83.88 210 PRO A C 1
ATOM 1609 O O . PRO A 1 210 ? 2.749 8.179 12.186 1.00 83.88 210 PRO A O 1
ATOM 1612 N N . GLY A 1 211 ? 1.419 7.756 10.426 1.00 86.00 211 GLY A N 1
ATOM 1613 C CA . GLY A 1 211 ? 1.924 8.837 9.592 1.00 86.00 211 GLY A CA 1
ATOM 1614 C C . GLY A 1 211 ? 1.256 10.173 9.917 1.00 86.00 211 GLY A C 1
ATOM 1615 O O . GLY A 1 211 ? 0.343 10.272 10.738 1.00 86.00 211 GLY A O 1
ATOM 1616 N N . ASN A 1 212 ? 1.689 11.215 9.226 1.00 90.50 212 ASN A N 1
ATOM 1617 C CA . ASN A 1 212 ? 1.122 12.556 9.264 1.00 90.50 212 ASN A CA 1
ATOM 1618 C C . ASN A 1 212 ? 1.048 13.145 7.844 1.00 90.50 212 ASN A C 1
ATOM 1620 O O . ASN A 1 212 ? 1.312 12.484 6.838 1.00 90.50 212 ASN A O 1
ATOM 1624 N N . ARG A 1 213 ? 0.678 14.423 7.746 1.00 91.25 213 ARG A N 1
ATOM 1625 C CA . ARG A 1 213 ? 0.520 15.119 6.464 1.00 91.25 213 ARG A CA 1
ATOM 1626 C C . ARG A 1 213 ? 1.804 15.190 5.628 1.00 91.25 213 ARG A C 1
ATOM 1628 O O . ARG A 1 213 ? 1.729 15.160 4.402 1.00 91.25 213 ARG A O 1
ATOM 1635 N N . THR A 1 214 ? 2.965 15.277 6.273 1.00 91.12 214 THR A N 1
ATOM 1636 C CA . THR A 1 214 ? 4.275 15.230 5.608 1.00 91.12 214 THR A CA 1
ATOM 1637 C C . THR A 1 214 ? 4.521 13.855 5.003 1.00 91.12 214 THR A C 1
ATOM 1639 O O . THR A 1 214 ? 4.959 13.779 3.862 1.00 91.12 214 THR A O 1
ATOM 1642 N N . ASP A 1 215 ? 4.177 12.776 5.707 1.00 89.06 215 ASP A N 1
ATOM 1643 C CA . ASP A 1 215 ? 4.371 11.412 5.199 1.00 89.06 215 ASP A CA 1
ATOM 1644 C C . ASP A 1 215 ? 3.494 11.143 3.968 1.00 89.06 215 ASP A C 1
ATOM 1646 O O . ASP A 1 215 ? 3.969 10.618 2.962 1.00 89.06 215 ASP A O 1
ATOM 1650 N N . VAL A 1 216 ? 2.237 11.604 3.990 1.00 88.88 216 VAL A N 1
ATOM 1651 C CA . VAL A 1 216 ? 1.338 11.549 2.822 1.00 88.88 216 VAL A CA 1
ATOM 1652 C C . VAL A 1 216 ? 1.896 12.358 1.645 1.00 88.88 216 VAL A C 1
ATOM 1654 O O . VAL A 1 216 ? 1.812 11.932 0.492 1.00 88.88 216 VAL A O 1
ATOM 1657 N N . GLN A 1 217 ? 2.485 13.525 1.918 1.00 90.69 217 GLN A N 1
ATOM 1658 C CA . GLN A 1 217 ? 3.116 14.357 0.896 1.00 90.69 217 GLN A CA 1
ATOM 1659 C C . GLN A 1 217 ? 4.358 13.676 0.296 1.00 90.69 217 GLN A C 1
ATOM 1661 O O . GLN A 1 217 ? 4.512 13.677 -0.923 1.00 90.69 217 GLN A O 1
ATOM 1666 N N . ILE A 1 218 ? 5.201 13.048 1.121 1.00 89.75 218 ILE A N 1
ATOM 1667 C CA . ILE A 1 218 ? 6.368 12.271 0.678 1.00 89.75 218 ILE A CA 1
ATOM 1668 C C . ILE A 1 218 ? 5.924 11.102 -0.210 1.00 89.75 218 ILE A C 1
ATOM 1670 O O . ILE A 1 218 ? 6.475 10.924 -1.296 1.00 89.75 218 ILE A O 1
ATOM 1674 N N . ALA A 1 219 ? 4.896 10.352 0.200 1.00 87.75 219 ALA A N 1
ATOM 1675 C CA . ALA A 1 219 ? 4.337 9.265 -0.603 1.00 87.75 219 ALA A CA 1
ATOM 1676 C C . ALA A 1 219 ? 3.810 9.772 -1.957 1.00 87.75 219 ALA A C 1
ATOM 1678 O O . ALA A 1 219 ? 4.135 9.203 -3.000 1.00 87.75 219 ALA A O 1
ATOM 1679 N N . LYS A 1 220 ? 3.080 10.898 -1.971 1.00 88.62 220 LYS A N 1
ATOM 1680 C CA . LYS A 1 220 ? 2.614 11.534 -3.214 1.00 88.62 220 LYS A CA 1
ATOM 1681 C C . LYS A 1 220 ? 3.779 11.904 -4.135 1.00 88.62 220 LYS A C 1
ATOM 1683 O O . LYS A 1 220 ? 3.715 11.644 -5.334 1.00 88.62 220 LYS A O 1
ATOM 1688 N N . GLU A 1 221 ? 4.823 12.532 -3.602 1.00 93.06 221 GLU A N 1
ATOM 1689 C CA . GLU A 1 221 ? 5.996 12.930 -4.387 1.00 93.06 221 GLU A CA 1
ATOM 1690 C C . GLU A 1 221 ? 6.711 11.725 -5.000 1.00 93.06 221 GLU A C 1
ATOM 1692 O O . GLU A 1 221 ? 7.077 11.779 -6.172 1.00 93.06 221 GLU A O 1
ATOM 1697 N N . TYR A 1 222 ? 6.851 10.633 -4.245 1.00 91.19 222 TYR A N 1
ATOM 1698 C CA . TYR A 1 222 ? 7.439 9.392 -4.742 1.00 91.19 222 TYR A CA 1
ATOM 1699 C C . TYR A 1 222 ? 6.649 8.806 -5.909 1.00 91.19 222 TYR A C 1
ATOM 1701 O O . TYR A 1 222 ? 7.217 8.502 -6.955 1.00 91.19 222 TYR A O 1
ATOM 1709 N N . VAL A 1 223 ? 5.327 8.707 -5.765 1.00 87.62 223 VAL A N 1
ATOM 1710 C CA . VAL A 1 223 ? 4.453 8.147 -6.804 1.00 87.62 223 VAL A CA 1
ATOM 1711 C C . VAL A 1 223 ? 4.494 8.995 -8.077 1.00 87.62 223 VAL A C 1
ATOM 1713 O O . VAL A 1 223 ? 4.506 8.449 -9.180 1.00 87.62 223 VAL A O 1
ATOM 1716 N N . LEU A 1 224 ? 4.560 10.323 -7.944 1.00 90.94 224 LEU A N 1
ATOM 1717 C CA . LEU A 1 224 ? 4.685 11.230 -9.086 1.00 90.94 224 LEU A CA 1
ATOM 1718 C C . LEU A 1 224 ? 6.068 11.162 -9.750 1.00 90.94 224 LEU A C 1
ATOM 1720 O O . LEU A 1 224 ? 6.140 11.184 -10.978 1.00 90.94 224 LEU A O 1
ATOM 1724 N N . ASP A 1 225 ? 7.153 11.054 -8.978 1.00 94.19 225 ASP A N 1
ATOM 1725 C CA . ASP A 1 225 ? 8.505 10.859 -9.525 1.00 94.19 225 ASP A CA 1
ATOM 1726 C C . ASP A 1 225 ? 8.616 9.521 -10.267 1.00 94.19 225 ASP A C 1
ATOM 1728 O O . ASP A 1 225 ? 9.164 9.462 -11.370 1.00 94.19 225 ASP A O 1
ATOM 1732 N N . LEU A 1 226 ? 8.033 8.458 -9.708 1.00 89.81 226 LEU A N 1
ATOM 1733 C CA . LEU A 1 226 ? 7.962 7.145 -10.340 1.00 89.81 226 LEU A CA 1
ATOM 1734 C C . LEU A 1 226 ? 7.170 7.201 -11.655 1.00 89.81 226 LEU A C 1
ATOM 1736 O O . LEU A 1 226 ? 7.666 6.750 -12.687 1.00 89.81 226 LEU A O 1
ATOM 1740 N N . PHE A 1 227 ? 5.987 7.825 -11.645 1.00 90.12 227 PHE A N 1
ATOM 1741 C CA . PHE A 1 227 ? 5.167 8.038 -12.841 1.00 90.12 227 PHE A CA 1
ATOM 1742 C C . PHE A 1 227 ? 5.932 8.795 -13.938 1.00 90.12 227 PHE A C 1
ATOM 1744 O O . PHE A 1 227 ? 5.990 8.345 -15.086 1.00 90.12 227 PHE A O 1
ATOM 1751 N N . GLU A 1 228 ? 6.548 9.934 -13.603 1.00 93.19 228 GLU A N 1
ATOM 1752 C CA . GLU A 1 228 ? 7.294 10.738 -14.576 1.00 93.19 228 GLU A CA 1
ATOM 1753 C C . GLU A 1 228 ? 8.558 10.019 -15.069 1.00 93.19 228 GLU A C 1
ATOM 1755 O O . GLU A 1 228 ? 8.912 10.145 -16.243 1.00 93.19 228 GLU A O 1
ATOM 1760 N N . THR A 1 229 ? 9.201 9.202 -14.230 1.00 94.56 229 THR A N 1
ATOM 1761 C CA . THR A 1 229 ? 10.359 8.387 -14.628 1.00 94.56 229 THR A CA 1
ATOM 1762 C C . THR A 1 229 ? 9.951 7.258 -15.583 1.00 94.56 229 THR A C 1
ATOM 1764 O O . THR A 1 229 ? 10.590 7.095 -16.625 1.00 94.56 229 THR A O 1
ATOM 1767 N N . CYS A 1 230 ? 8.851 6.540 -15.316 1.00 91.06 230 CYS A N 1
ATOM 1768 C CA . CYS A 1 230 ? 8.273 5.556 -16.244 1.00 91.06 230 CYS A CA 1
ATOM 1769 C C . CYS A 1 230 ? 7.909 6.200 -17.587 1.00 91.06 230 CYS A C 1
ATOM 1771 O O . CYS A 1 230 ? 8.293 5.714 -18.653 1.00 91.06 230 CYS A O 1
ATOM 1773 N N . LYS A 1 231 ? 7.205 7.334 -17.544 1.00 91.12 231 LYS A N 1
ATOM 1774 C CA . LYS A 1 231 ? 6.830 8.107 -18.733 1.00 91.12 231 LYS A CA 1
ATOM 1775 C C . LYS A 1 231 ? 8.056 8.541 -19.532 1.00 91.12 231 LYS A C 1
ATOM 1777 O O . LYS A 1 231 ? 8.057 8.400 -20.754 1.00 91.12 231 LYS A O 1
ATOM 1782 N N . TYR A 1 232 ? 9.102 9.035 -18.871 1.00 92.56 232 TYR A N 1
ATOM 1783 C CA . TYR A 1 232 ? 10.359 9.380 -19.529 1.00 92.56 232 TYR A CA 1
ATOM 1784 C C . TYR A 1 232 ? 10.980 8.161 -20.219 1.00 92.56 232 TYR A C 1
ATOM 1786 O O . TYR A 1 232 ? 11.286 8.239 -21.407 1.00 92.56 232 TYR A O 1
ATOM 1794 N N . ALA A 1 233 ? 11.109 7.033 -19.513 1.00 91.62 233 ALA A N 1
ATOM 1795 C CA . ALA A 1 233 ? 11.712 5.817 -20.053 1.00 91.62 233 ALA A CA 1
ATOM 1796 C C . ALA A 1 233 ? 10.965 5.313 -21.300 1.00 91.62 233 ALA A C 1
ATOM 1798 O O . ALA A 1 233 ? 11.588 4.986 -22.308 1.00 91.62 233 ALA A O 1
ATOM 1799 N N . LEU A 1 234 ? 9.629 5.333 -21.276 1.00 89.94 234 LEU A N 1
ATOM 1800 C CA . LEU A 1 234 ? 8.786 4.937 -22.409 1.00 89.94 234 LEU A CA 1
ATOM 1801 C C . LEU A 1 234 ? 8.917 5.880 -23.614 1.00 89.94 234 LEU A C 1
ATOM 1803 O O . LEU A 1 234 ? 8.943 5.428 -24.761 1.00 89.94 234 LEU A O 1
ATOM 1807 N N . LEU A 1 235 ? 9.007 7.191 -23.373 1.00 89.50 235 LEU A N 1
ATOM 1808 C CA . LEU A 1 235 ? 9.220 8.182 -24.430 1.00 89.50 235 LEU A CA 1
ATOM 1809 C C . LEU A 1 235 ? 10.634 8.098 -25.018 1.00 89.50 235 LEU A C 1
ATOM 1811 O O . LEU A 1 235 ? 10.807 8.286 -26.222 1.00 89.50 235 LEU A O 1
ATOM 1815 N N . GLU A 1 236 ? 11.642 7.807 -24.197 1.00 89.44 236 GLU A N 1
ATOM 1816 C CA . GLU A 1 236 ? 13.021 7.603 -24.644 1.00 89.44 236 GLU A CA 1
ATOM 1817 C C . GLU A 1 236 ? 13.157 6.306 -25.452 1.00 89.44 236 GLU A C 1
ATOM 1819 O O . GLU A 1 236 ? 13.779 6.296 -26.516 1.00 89.44 236 GLU A O 1
ATOM 1824 N N . ALA A 1 237 ? 12.477 5.240 -25.028 1.00 90.38 237 ALA A N 1
ATOM 1825 C CA . ALA A 1 237 ? 12.426 3.973 -25.746 1.00 90.38 237 ALA A CA 1
ATOM 1826 C C . ALA A 1 237 ? 11.796 4.081 -27.145 1.00 90.38 237 ALA A C 1
ATOM 1828 O O . ALA A 1 237 ? 12.113 3.292 -28.038 1.00 90.38 237 ALA A O 1
ATOM 1829 N N . ALA A 1 238 ? 10.928 5.073 -27.365 1.00 87.62 238 ALA A N 1
ATOM 1830 C CA . ALA A 1 238 ? 10.332 5.362 -28.669 1.00 87.62 238 ALA A CA 1
ATOM 1831 C C . ALA A 1 238 ? 11.305 6.034 -29.659 1.00 87.62 238 ALA A C 1
ATOM 1833 O O . ALA A 1 238 ? 11.027 6.097 -30.864 1.00 87.62 238 ALA A O 1
ATOM 1834 N N . LYS A 1 239 ? 12.429 6.570 -29.167 1.00 87.06 239 LYS A N 1
ATOM 1835 C CA . LYS A 1 239 ? 13.448 7.233 -29.986 1.00 87.06 239 LYS A CA 1
ATOM 1836 C C . LYS A 1 239 ? 14.388 6.199 -30.625 1.00 87.06 239 LYS A C 1
ATOM 1838 O O . LYS A 1 239 ? 14.583 5.110 -30.077 1.00 87.06 239 LYS A O 1
ATOM 1843 N N . PRO A 1 240 ? 14.980 6.517 -31.792 1.00 84.81 240 PRO A N 1
ATOM 1844 C CA . PRO A 1 240 ? 15.864 5.592 -32.490 1.00 84.81 240 PRO A CA 1
ATOM 1845 C C . PRO A 1 240 ? 17.139 5.312 -31.695 1.00 84.81 240 PRO A C 1
ATOM 1847 O O . PRO A 1 240 ? 17.574 6.116 -30.860 1.00 84.81 240 PRO A O 1
ATOM 1850 N N . TYR A 1 241 ? 17.772 4.189 -32.019 1.00 81.31 241 TYR A N 1
ATOM 1851 C CA . TYR A 1 241 ? 19.091 3.856 -31.509 1.00 81.31 241 TYR A CA 1
ATOM 1852 C C . TYR A 1 241 ? 20.142 4.769 -32.150 1.00 81.31 241 TYR A C 1
ATOM 1854 O O . TYR A 1 241 ? 20.607 4.548 -33.268 1.00 81.31 241 TYR A O 1
ATOM 1862 N N . ASN A 1 242 ? 20.518 5.839 -31.451 1.00 78.00 242 ASN A N 1
ATOM 1863 C CA . ASN A 1 242 ? 21.474 6.829 -31.945 1.00 78.00 242 ASN A CA 1
ATOM 1864 C C . ASN A 1 242 ? 22.931 6.369 -31.728 1.00 78.00 242 ASN A C 1
ATOM 1866 O O . ASN A 1 242 ? 23.666 6.946 -30.925 1.00 78.00 242 ASN A O 1
ATOM 1870 N N . ASN A 1 243 ? 23.309 5.278 -32.406 1.00 68.50 243 ASN A N 1
ATOM 1871 C CA . ASN A 1 243 ? 24.664 4.717 -32.485 1.00 68.50 243 ASN A CA 1
ATOM 1872 C C . ASN A 1 243 ? 25.409 4.639 -31.129 1.00 68.50 243 ASN A C 1
ATOM 1874 O O . ASN A 1 243 ? 26.551 5.083 -31.019 1.00 68.50 243 ASN A O 1
ATOM 1878 N N . GLY A 1 244 ? 24.742 4.105 -30.096 1.00 67.31 244 GLY A N 1
ATOM 1879 C CA . GLY A 1 244 ? 25.308 3.881 -28.756 1.00 67.31 244 GLY A CA 1
ATOM 1880 C C . GLY A 1 244 ? 24.908 4.886 -27.670 1.00 67.31 244 GLY A C 1
ATOM 1881 O O . GLY A 1 244 ? 25.365 4.749 -26.545 1.00 67.31 244 GLY A O 1
ATOM 1882 N N . SER A 1 245 ? 24.069 5.887 -27.968 1.00 73.75 245 SER A N 1
ATOM 1883 C CA . SER A 1 245 ? 23.648 6.896 -26.970 1.00 73.75 245 SER A CA 1
ATOM 1884 C C . SER A 1 245 ? 22.243 6.708 -26.384 1.00 73.75 245 SER A C 1
ATOM 1886 O O . SER A 1 245 ? 21.919 7.365 -25.401 1.00 73.75 245 SER A O 1
ATOM 1888 N N . ASN A 1 246 ? 21.414 5.822 -26.949 1.00 83.81 246 ASN A N 1
ATOM 1889 C CA . ASN A 1 246 ? 20.075 5.521 -26.431 1.00 83.81 246 ASN A CA 1
ATOM 1890 C C . ASN A 1 246 ? 19.900 4.011 -26.240 1.00 83.81 246 ASN A C 1
ATOM 1892 O O . ASN A 1 246 ? 19.364 3.319 -27.106 1.00 83.81 246 ASN A O 1
ATOM 1896 N N . GLU A 1 247 ? 20.373 3.506 -25.107 1.00 86.00 247 GLU A N 1
ATOM 1897 C CA . GLU A 1 247 ? 20.305 2.082 -24.759 1.00 86.00 247 GLU A CA 1
ATOM 1898 C C . GLU A 1 247 ? 18.876 1.607 -24.445 1.00 86.00 247 GLU A C 1
ATOM 1900 O O . GLU A 1 247 ? 18.614 0.409 -24.486 1.00 86.00 247 GLU A O 1
ATOM 1905 N N . LEU A 1 248 ? 17.934 2.530 -24.207 1.00 89.94 248 LEU A N 1
ATOM 1906 C CA . LEU A 1 248 ? 16.520 2.211 -23.985 1.00 89.94 248 LEU A CA 1
ATOM 1907 C C . LEU A 1 248 ? 15.727 2.028 -25.279 1.00 89.94 248 LEU A C 1
ATOM 1909 O O . LEU A 1 248 ? 14.572 1.609 -25.229 1.00 89.94 248 LEU A O 1
ATOM 1913 N N . SER A 1 249 ? 16.313 2.352 -26.437 1.00 90.69 249 SER A N 1
ATOM 1914 C CA . SER A 1 249 ? 15.616 2.283 -27.719 1.00 90.69 249 SER A CA 1
ATOM 1915 C C . SER A 1 249 ? 15.005 0.900 -27.947 1.00 90.69 249 SER A C 1
ATOM 1917 O O . SER A 1 249 ? 15.710 -0.111 -27.982 1.00 90.69 249 SER A O 1
ATOM 1919 N N . ALA A 1 250 ? 13.690 0.855 -28.171 1.00 89.56 250 ALA A N 1
ATOM 1920 C CA . ALA A 1 250 ? 12.985 -0.389 -28.452 1.00 89.56 250 ALA A CA 1
ATOM 1921 C C . ALA A 1 250 ? 13.537 -1.074 -29.712 1.00 89.56 250 ALA A C 1
ATOM 1923 O O . ALA A 1 250 ? 13.678 -2.290 -29.733 1.00 89.56 250 ALA A O 1
ATOM 1924 N N . GLU A 1 251 ? 13.922 -0.307 -30.737 1.00 86.56 251 GLU A N 1
ATOM 1925 C CA . GLU A 1 251 ? 14.568 -0.842 -31.944 1.00 86.56 251 GLU A CA 1
ATOM 1926 C C . GLU A 1 251 ? 15.824 -1.656 -31.595 1.00 86.56 251 GLU A C 1
ATOM 1928 O O . GLU A 1 251 ? 16.000 -2.779 -32.071 1.00 86.56 251 GLU A O 1
ATOM 1933 N N . PHE A 1 252 ? 16.669 -1.110 -30.719 1.00 89.31 252 PHE A N 1
ATOM 1934 C CA . PHE A 1 252 ? 17.897 -1.758 -30.275 1.00 89.31 252 PHE A CA 1
ATOM 1935 C C . PHE A 1 252 ? 17.615 -2.994 -29.420 1.00 89.31 252 PHE A C 1
ATOM 1937 O O . PHE A 1 252 ? 18.075 -4.090 -29.746 1.00 89.31 252 PHE A O 1
ATOM 1944 N N . LEU A 1 253 ? 16.823 -2.831 -28.357 1.00 90.75 253 LEU A N 1
ATOM 1945 C CA . LEU A 1 253 ? 16.538 -3.893 -27.392 1.00 90.7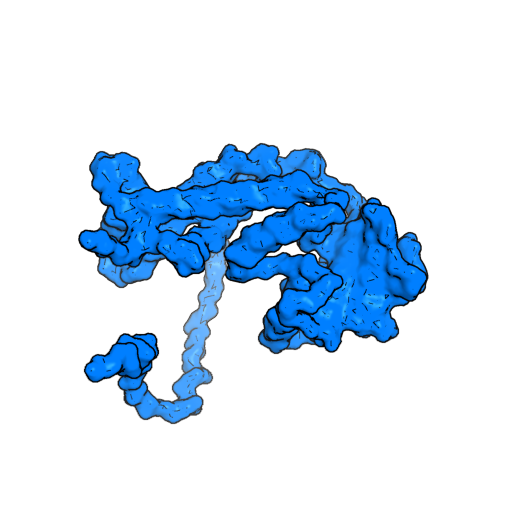5 253 LEU A CA 1
ATOM 1946 C C . LEU A 1 253 ? 15.832 -5.084 -28.047 1.00 90.75 253 LEU A C 1
ATOM 1948 O O . LEU A 1 253 ? 16.242 -6.230 -27.846 1.00 90.75 253 LEU A O 1
ATOM 1952 N N . LEU A 1 254 ? 14.815 -4.821 -28.875 1.00 90.12 254 LEU A N 1
ATOM 1953 C CA . LEU A 1 254 ? 14.068 -5.861 -29.582 1.00 90.12 254 LEU A CA 1
ATOM 1954 C C . LEU A 1 254 ? 14.947 -6.573 -30.619 1.00 90.12 254 LEU A C 1
ATOM 1956 O O . LEU A 1 254 ? 14.821 -7.787 -30.794 1.00 90.12 254 LEU A O 1
ATOM 1960 N N . GLY A 1 255 ? 15.872 -5.857 -31.269 1.00 88.06 255 GLY A N 1
ATOM 1961 C CA . GLY A 1 255 ? 16.852 -6.447 -32.180 1.00 88.06 255 GLY A CA 1
ATOM 1962 C C . GLY A 1 255 ? 17.771 -7.458 -31.487 1.00 88.06 255 GLY A C 1
ATOM 1963 O O . GLY A 1 255 ? 17.921 -8.583 -31.971 1.00 88.06 255 GLY A O 1
ATOM 1964 N N . LEU A 1 256 ? 18.331 -7.095 -30.326 1.00 88.81 256 LEU A N 1
ATOM 1965 C CA . LEU A 1 256 ? 19.221 -7.963 -29.542 1.00 88.81 256 LEU A CA 1
ATOM 1966 C C . LEU A 1 256 ? 18.531 -9.264 -29.111 1.00 88.81 256 LEU A C 1
ATOM 1968 O O . LEU A 1 256 ? 19.035 -10.363 -29.356 1.00 88.81 256 LEU A O 1
ATOM 1972 N N . VAL A 1 257 ? 17.361 -9.148 -28.485 1.00 91.69 257 VAL A N 1
ATOM 1973 C CA . VAL A 1 257 ? 16.638 -10.305 -27.940 1.00 91.69 257 VAL A CA 1
ATOM 1974 C C . VAL A 1 257 ? 16.049 -11.196 -29.032 1.00 91.69 257 VAL A C 1
ATOM 1976 O O . VAL A 1 257 ? 16.073 -12.417 -28.879 1.00 91.69 257 VAL A O 1
ATOM 1979 N N . THR A 1 258 ? 15.584 -10.627 -30.151 1.00 92.25 258 THR A N 1
ATOM 1980 C CA . THR A 1 258 ? 15.077 -11.411 -31.290 1.00 92.25 258 THR A CA 1
ATOM 1981 C C . THR A 1 258 ? 16.199 -12.222 -31.932 1.00 92.25 258 THR A C 1
ATOM 1983 O O . THR A 1 258 ? 16.001 -13.395 -32.243 1.00 92.25 258 THR A O 1
ATOM 1986 N N . ALA A 1 259 ? 17.396 -11.641 -32.077 1.00 93.00 259 ALA A N 1
ATOM 1987 C CA . ALA A 1 259 ? 18.558 -12.358 -32.599 1.00 93.00 259 ALA A CA 1
ATOM 1988 C C . ALA A 1 259 ? 18.976 -13.529 -31.691 1.00 93.00 259 ALA A C 1
ATOM 1990 O O . ALA A 1 259 ? 19.334 -14.596 -32.189 1.00 93.00 259 ALA A O 1
ATOM 1991 N N . ALA A 1 260 ? 18.888 -13.353 -30.370 1.00 94.38 260 ALA A N 1
ATOM 1992 C CA . ALA A 1 260 ? 19.175 -14.408 -29.400 1.00 94.38 260 ALA A CA 1
ATOM 1993 C C . ALA A 1 260 ? 18.058 -15.468 -29.295 1.00 94.38 260 ALA A C 1
ATOM 1995 O O . ALA A 1 260 ? 18.330 -16.609 -28.928 1.00 94.38 260 ALA A O 1
ATOM 1996 N N . ASN A 1 261 ? 16.810 -15.113 -29.627 1.00 92.88 261 ASN A N 1
ATOM 1997 C CA . ASN A 1 261 ? 15.625 -15.957 -29.442 1.00 92.88 261 ASN A CA 1
ATOM 1998 C C . ASN A 1 261 ? 14.739 -16.009 -30.707 1.00 92.88 261 ASN A C 1
ATOM 2000 O O . ASN A 1 261 ? 13.552 -15.681 -30.641 1.00 92.88 261 ASN A O 1
ATOM 2004 N N . PRO A 1 262 ? 15.258 -16.465 -31.864 1.00 91.38 262 PRO A N 1
ATOM 2005 C CA . PRO A 1 262 ? 14.592 -16.312 -33.165 1.00 91.38 262 PRO A CA 1
ATOM 2006 C C . PRO A 1 262 ? 13.259 -17.066 -33.307 1.00 91.38 262 PRO A C 1
ATOM 2008 O O . PRO A 1 262 ? 12.517 -16.836 -34.258 1.00 91.38 262 PRO A O 1
ATOM 2011 N N . SER A 1 263 ? 12.944 -17.987 -32.392 1.00 92.94 263 SER A N 1
ATOM 2012 C CA . SER A 1 263 ? 11.705 -18.781 -32.404 1.00 92.94 263 SER A CA 1
ATOM 2013 C C . SER A 1 263 ? 10.759 -18.468 -31.242 1.00 92.94 263 SER A C 1
ATOM 2015 O O . SER A 1 263 ? 9.742 -19.145 -31.104 1.00 92.94 263 SER A O 1
ATOM 2017 N N . ASN A 1 264 ? 11.070 -17.472 -30.405 1.00 91.00 264 ASN A N 1
ATOM 2018 C CA . ASN A 1 264 ? 10.232 -17.098 -29.268 1.00 91.00 264 ASN A CA 1
ATOM 2019 C C . ASN A 1 264 ? 9.643 -15.691 -29.467 1.00 91.00 264 ASN A C 1
ATOM 2021 O O . ASN A 1 264 ? 10.307 -14.709 -29.138 1.00 91.00 264 ASN A O 1
ATOM 2025 N N . PRO A 1 265 ? 8.396 -15.571 -29.956 1.00 82.62 265 PRO A N 1
ATOM 2026 C CA . PRO A 1 265 ? 7.770 -14.270 -30.189 1.00 82.62 265 PRO A CA 1
ATOM 2027 C C . PRO A 1 265 ? 7.437 -13.505 -28.896 1.00 82.62 265 PRO A C 1
ATOM 2029 O O . PRO A 1 265 ? 7.141 -12.318 -28.966 1.00 82.62 265 PRO A O 1
ATOM 2032 N N . TRP A 1 266 ? 7.496 -14.154 -27.728 1.00 83.19 266 TRP A N 1
ATOM 2033 C CA . TRP A 1 266 ? 7.229 -13.533 -26.425 1.00 83.19 266 TRP A CA 1
ATOM 2034 C C . TRP A 1 266 ? 8.483 -12.937 -25.781 1.00 83.19 266 TRP A C 1
ATOM 2036 O O . TRP A 1 266 ? 8.382 -12.011 -24.979 1.00 83.19 266 TRP A O 1
ATOM 2046 N N . ALA A 1 267 ? 9.669 -13.443 -26.143 1.00 84.88 267 ALA A N 1
ATOM 2047 C CA . ALA A 1 267 ? 10.937 -12.980 -25.584 1.00 84.88 267 ALA A CA 1
ATOM 2048 C C . ALA A 1 267 ? 11.177 -11.472 -25.784 1.00 84.88 267 ALA A C 1
ATOM 2050 O O . ALA A 1 267 ? 11.644 -10.840 -24.837 1.00 84.88 267 ALA A O 1
ATOM 2051 N N . PRO A 1 268 ? 10.839 -10.864 -26.941 1.00 87.50 268 PRO A N 1
ATOM 2052 C CA . PRO A 1 268 ? 11.080 -9.444 -27.137 1.00 87.50 268 PRO A CA 1
ATOM 2053 C C . PRO A 1 268 ? 10.298 -8.542 -26.189 1.00 87.50 268 PRO A C 1
ATOM 2055 O O . PRO A 1 268 ? 10.887 -7.635 -25.606 1.00 87.50 268 PRO A O 1
ATOM 2058 N N . GLN A 1 269 ? 9.011 -8.827 -25.983 1.00 84.44 269 GLN A N 1
ATOM 2059 C CA . GLN A 1 269 ? 8.176 -8.030 -25.088 1.00 84.44 269 GLN A CA 1
ATOM 2060 C C . GLN A 1 269 ? 8.639 -8.158 -23.634 1.00 84.44 269 GLN A C 1
ATOM 2062 O O . GLN A 1 269 ? 8.900 -7.147 -22.989 1.00 84.44 269 GLN A O 1
ATOM 2067 N N . ALA A 1 270 ? 8.827 -9.391 -23.155 1.00 82.44 270 ALA A N 1
ATOM 2068 C CA . ALA A 1 270 ? 9.254 -9.641 -21.780 1.00 82.44 270 ALA A CA 1
ATOM 2069 C C . ALA A 1 270 ? 10.631 -9.024 -21.478 1.00 82.44 270 ALA A C 1
ATOM 2071 O O . ALA A 1 270 ? 10.859 -8.482 -20.400 1.00 82.44 270 ALA A O 1
ATOM 2072 N N . TYR A 1 271 ? 11.563 -9.081 -22.436 1.00 91.00 271 TYR A N 1
ATOM 2073 C CA . TYR A 1 271 ? 12.876 -8.460 -22.278 1.00 91.00 271 TYR A CA 1
ATOM 2074 C C . TYR A 1 271 ? 12.794 -6.933 -22.264 1.00 91.00 271 TYR A C 1
ATOM 2076 O O . TYR A 1 271 ? 13.459 -6.300 -21.449 1.00 91.00 271 TYR A O 1
ATOM 2084 N N . PHE A 1 272 ? 11.968 -6.344 -23.132 1.00 90.19 272 PHE A N 1
ATOM 2085 C CA . PHE A 1 272 ? 11.750 -4.902 -23.153 1.00 90.19 272 PHE A CA 1
ATOM 2086 C C . PHE A 1 272 ? 11.183 -4.401 -21.818 1.00 90.19 272 PHE A C 1
ATOM 2088 O O . PHE A 1 272 ? 11.779 -3.522 -21.203 1.00 90.19 272 PHE A O 1
ATOM 2095 N N . GLU A 1 273 ? 10.093 -4.998 -21.331 1.00 86.81 273 GLU A N 1
ATOM 2096 C CA . GLU A 1 273 ? 9.471 -4.635 -20.048 1.00 86.81 273 GLU A CA 1
ATOM 2097 C C . GLU A 1 273 ? 10.455 -4.765 -18.887 1.00 86.81 273 GLU A C 1
ATOM 2099 O O . GLU A 1 273 ? 10.583 -3.841 -18.083 1.00 86.81 273 GLU A O 1
ATOM 2104 N N . LYS A 1 274 ? 11.219 -5.862 -18.850 1.00 90.38 274 LYS A N 1
ATOM 2105 C CA . LYS A 1 274 ? 12.261 -6.078 -17.847 1.00 90.38 274 LYS A CA 1
ATOM 2106 C C . LYS A 1 274 ? 13.303 -4.957 -17.855 1.00 90.38 274 LYS A C 1
ATOM 2108 O O . LYS A 1 274 ? 13.557 -4.366 -16.811 1.00 90.38 274 LYS A O 1
ATOM 2113 N N . VAL A 1 275 ? 13.898 -4.653 -19.011 1.00 93.56 275 VAL A N 1
ATOM 2114 C CA . VAL A 1 275 ? 14.971 -3.648 -19.115 1.00 93.56 275 VAL A CA 1
ATOM 2115 C C . VAL A 1 275 ? 14.466 -2.255 -18.743 1.00 93.56 275 VAL A C 1
ATOM 2117 O O . VAL A 1 275 ? 15.149 -1.534 -18.018 1.00 93.56 275 VAL A O 1
ATOM 2120 N N . ILE A 1 276 ? 13.267 -1.875 -19.199 1.00 93.12 276 ILE A N 1
ATOM 2121 C CA . ILE A 1 276 ? 12.676 -0.582 -18.840 1.00 93.12 276 ILE A CA 1
ATOM 2122 C C . ILE A 1 276 ? 12.398 -0.517 -17.334 1.00 93.12 276 ILE A C 1
ATOM 2124 O O . ILE A 1 276 ? 12.752 0.472 -16.696 1.00 93.12 276 ILE A O 1
ATOM 2128 N N . THR A 1 277 ? 11.829 -1.573 -16.754 1.00 88.94 277 THR A N 1
ATOM 2129 C CA . THR A 1 277 ? 11.531 -1.653 -15.316 1.00 88.94 277 THR A CA 1
ATOM 2130 C C . THR A 1 277 ? 12.799 -1.558 -14.467 1.00 88.94 277 THR A C 1
ATOM 2132 O O . THR A 1 277 ? 12.856 -0.761 -13.532 1.00 88.94 277 THR A O 1
ATOM 2135 N N . GLU A 1 278 ? 13.846 -2.310 -14.820 1.00 93.94 278 GLU A N 1
ATOM 2136 C CA . GLU A 1 278 ? 15.147 -2.259 -14.141 1.00 93.94 278 GLU A CA 1
ATOM 2137 C C . GLU A 1 278 ? 15.791 -0.874 -14.264 1.00 93.94 278 GLU A C 1
ATOM 2139 O O . GLU A 1 278 ? 16.356 -0.367 -13.296 1.00 93.94 278 GLU A O 1
ATOM 2144 N N . TRP A 1 279 ? 15.685 -0.226 -15.429 1.00 95.81 279 TRP A N 1
ATOM 2145 C CA . TRP A 1 279 ? 16.198 1.129 -15.610 1.00 95.81 279 TRP A CA 1
ATOM 2146 C C . TRP A 1 279 ? 15.463 2.142 -14.728 1.00 95.81 279 TRP A C 1
ATOM 2148 O O . TRP A 1 279 ? 16.117 2.935 -14.051 1.00 95.81 279 TRP A O 1
ATOM 2158 N N . VAL A 1 280 ? 14.126 2.097 -14.693 1.00 94.56 280 VAL A N 1
ATOM 2159 C CA . VAL A 1 280 ? 13.320 2.979 -13.832 1.00 94.56 280 VAL A CA 1
ATOM 2160 C C . VAL A 1 280 ? 13.709 2.773 -12.371 1.00 94.56 280 VAL A C 1
ATOM 2162 O O . VAL A 1 280 ? 14.027 3.745 -11.690 1.00 94.56 280 VAL A O 1
ATOM 2165 N N . ALA A 1 281 ? 13.786 1.523 -11.909 1.00 90.62 281 ALA A N 1
ATOM 2166 C CA . ALA A 1 281 ? 14.174 1.216 -10.537 1.00 90.62 281 ALA A CA 1
ATOM 2167 C C . ALA A 1 281 ? 15.581 1.746 -10.209 1.00 90.62 281 ALA A C 1
ATOM 2169 O O . ALA A 1 281 ? 15.764 2.422 -9.199 1.00 90.62 281 ALA A O 1
ATOM 2170 N N . ASN A 1 282 ? 16.559 1.532 -11.095 1.00 95.31 282 ASN A N 1
ATOM 2171 C CA . ASN A 1 282 ? 17.932 2.017 -10.919 1.00 95.31 282 ASN A CA 1
ATOM 2172 C C . ASN A 1 282 ? 18.038 3.548 -10.866 1.00 95.31 282 ASN A C 1
ATOM 2174 O O . ASN A 1 282 ? 18.967 4.080 -10.261 1.00 95.31 282 ASN A O 1
ATOM 2178 N N . VAL A 1 283 ? 17.113 4.262 -11.506 1.00 94.31 283 VAL A N 1
ATOM 2179 C CA . VAL A 1 283 ? 17.076 5.728 -11.509 1.00 94.31 283 VAL A CA 1
ATOM 2180 C C . VAL A 1 283 ? 16.319 6.279 -10.304 1.00 94.31 283 VAL A C 1
ATOM 2182 O O . VAL A 1 283 ? 16.734 7.295 -9.743 1.00 94.31 283 VAL A O 1
ATOM 2185 N N . THR A 1 284 ? 15.217 5.640 -9.917 1.00 92.38 284 THR A N 1
ATOM 2186 C CA . THR A 1 284 ? 14.335 6.125 -8.855 1.00 92.38 284 THR A CA 1
ATOM 2187 C C . THR A 1 284 ? 14.841 5.730 -7.470 1.00 92.38 284 THR A C 1
ATOM 2189 O O . THR A 1 284 ? 14.893 6.595 -6.604 1.00 92.38 284 THR A O 1
ATOM 2192 N N . ILE A 1 285 ? 15.276 4.484 -7.241 1.00 91.00 285 ILE A N 1
ATOM 2193 C CA . ILE A 1 285 ? 15.685 4.003 -5.904 1.00 91.00 285 ILE A CA 1
ATOM 2194 C C . ILE A 1 285 ? 16.723 4.931 -5.238 1.00 91.00 285 ILE A C 1
ATOM 2196 O O . ILE A 1 285 ? 16.466 5.366 -4.116 1.00 91.00 285 ILE A O 1
ATOM 2200 N N . PRO A 1 286 ? 17.823 5.347 -5.903 1.00 94.31 286 PRO A N 1
ATOM 2201 C CA . PRO A 1 286 ? 18.837 6.201 -5.272 1.00 94.31 286 PRO A CA 1
ATOM 2202 C C . PRO A 1 286 ? 18.388 7.641 -4.974 1.00 94.31 286 PRO A C 1
ATOM 2204 O O . PRO A 1 286 ? 19.130 8.389 -4.353 1.00 94.31 286 PRO A O 1
ATOM 2207 N N . ARG A 1 287 ? 17.224 8.086 -5.471 1.00 94.50 287 ARG A N 1
ATOM 2208 C CA . ARG A 1 287 ? 16.665 9.413 -5.134 1.00 94.50 287 ARG A CA 1
ATOM 2209 C C . ARG A 1 287 ? 15.850 9.397 -3.842 1.00 94.50 287 ARG A C 1
ATOM 2211 O O . ARG A 1 287 ? 15.443 10.459 -3.372 1.00 94.50 287 ARG A O 1
ATOM 2218 N N . TRP A 1 288 ? 15.539 8.201 -3.349 1.00 92.38 288 TRP A N 1
ATOM 2219 C CA . TRP A 1 288 ? 14.562 7.966 -2.293 1.00 92.38 288 TRP A CA 1
ATOM 2220 C C . TRP A 1 288 ? 15.098 7.073 -1.169 1.00 92.38 288 TRP A C 1
ATOM 2222 O O . TRP A 1 288 ? 14.374 6.861 -0.199 1.00 92.38 288 TRP A O 1
ATOM 2232 N N . ASP A 1 289 ? 16.328 6.566 -1.264 1.00 86.62 289 ASP A N 1
ATOM 2233 C CA . ASP A 1 289 ? 16.937 5.649 -0.288 1.00 86.62 289 ASP A CA 1
ATOM 2234 C C . ASP A 1 289 ? 17.123 6.268 1.102 1.00 86.62 289 ASP A C 1
ATOM 2236 O O . ASP A 1 289 ? 16.992 5.580 2.113 1.00 86.62 289 ASP A O 1
ATOM 2240 N N . ASP A 1 290 ? 17.327 7.580 1.171 1.00 85.94 290 ASP A N 1
ATOM 2241 C CA . ASP A 1 290 ? 17.412 8.347 2.411 1.00 85.94 290 ASP A CA 1
ATOM 2242 C C . ASP A 1 290 ? 16.050 8.848 2.931 1.00 85.94 290 ASP A C 1
ATOM 2244 O O . ASP A 1 290 ? 15.955 9.322 4.066 1.00 85.94 290 ASP A O 1
ATOM 2248 N N . ARG A 1 291 ? 14.983 8.737 2.128 1.00 85.56 291 ARG A N 1
ATOM 2249 C CA . ARG A 1 291 ? 13.645 9.285 2.429 1.00 85.56 291 ARG A CA 1
ATOM 2250 C C . ARG A 1 291 ? 12.575 8.224 2.667 1.00 85.56 291 ARG A C 1
ATOM 2252 O O . ARG A 1 291 ? 11.624 8.495 3.397 1.00 85.56 291 ARG A O 1
ATOM 2259 N N . LEU A 1 292 ? 12.704 7.041 2.069 1.00 84.56 292 LEU A N 1
ATOM 2260 C CA . LEU A 1 292 ? 11.722 5.960 2.134 1.00 84.56 292 LEU A CA 1
ATOM 2261 C C . LEU A 1 292 ? 12.369 4.656 2.593 1.00 84.56 292 LEU A C 1
ATOM 2263 O O . LEU A 1 292 ? 13.303 4.149 1.978 1.00 84.56 292 LEU A O 1
ATOM 2267 N N . ALA A 1 293 ? 11.823 4.080 3.663 1.00 81.94 293 ALA A N 1
ATOM 2268 C CA . ALA A 1 293 ? 12.234 2.759 4.116 1.00 81.94 293 ALA A CA 1
ATOM 2269 C C . ALA A 1 293 ? 11.851 1.691 3.080 1.00 81.94 293 ALA A C 1
ATOM 2271 O O . ALA A 1 293 ? 10.798 1.784 2.450 1.00 81.94 293 ALA A O 1
ATOM 2272 N N . ALA A 1 294 ? 12.690 0.660 2.946 1.00 82.31 294 ALA A N 1
ATOM 2273 C CA . ALA A 1 294 ? 12.467 -0.495 2.072 1.00 82.31 294 ALA A CA 1
ATOM 2274 C C . ALA A 1 294 ? 12.306 -0.167 0.571 1.00 82.31 294 ALA A C 1
ATOM 2276 O O . ALA A 1 294 ? 11.788 -0.987 -0.192 1.00 82.31 294 ALA A O 1
ATOM 2277 N N . ILE A 1 295 ? 12.763 1.004 0.113 1.00 82.69 295 ILE A N 1
ATOM 2278 C CA . ILE A 1 295 ? 12.714 1.364 -1.310 1.00 82.69 295 ILE A CA 1
ATOM 2279 C C . ILE A 1 295 ? 13.604 0.461 -2.176 1.00 82.69 295 ILE A C 1
ATOM 2281 O O . ILE A 1 295 ? 13.305 0.216 -3.337 1.00 82.69 295 ILE A O 1
ATOM 2285 N N . ASP A 1 296 ? 14.663 -0.096 -1.608 1.00 85.81 296 ASP A N 1
ATOM 2286 C CA . ASP A 1 296 ? 15.525 -1.099 -2.229 1.00 85.81 296 ASP A CA 1
ATOM 2287 C C . ASP A 1 296 ? 14.898 -2.501 -2.268 1.00 85.81 296 ASP A C 1
ATOM 2289 O O . ASP A 1 296 ? 15.291 -3.330 -3.086 1.00 85.81 296 ASP A O 1
ATOM 2293 N N . VAL A 1 297 ? 13.897 -2.751 -1.418 1.00 80.56 297 VAL A N 1
ATOM 2294 C CA . VAL A 1 297 ? 13.115 -3.994 -1.402 1.00 80.56 297 VAL A CA 1
ATOM 2295 C C . VAL A 1 297 ? 11.991 -3.927 -2.437 1.00 80.56 297 VAL A C 1
ATOM 2297 O O . VAL A 1 297 ? 11.831 -4.844 -3.238 1.00 80.56 297 VAL A O 1
ATOM 2300 N N . TYR A 1 298 ? 11.219 -2.834 -2.437 1.00 82.00 298 TYR A N 1
ATOM 2301 C CA . TYR A 1 298 ? 9.971 -2.716 -3.207 1.00 82.00 298 TYR A CA 1
ATOM 2302 C C . TYR A 1 298 ? 10.058 -1.779 -4.419 1.00 82.00 298 TYR A C 1
ATOM 2304 O O . TYR A 1 298 ? 9.137 -1.728 -5.232 1.00 82.00 298 TYR A O 1
ATOM 2312 N N . GLY A 1 299 ? 11.149 -1.032 -4.597 1.00 80.44 299 GLY A N 1
ATOM 2313 C CA . GLY A 1 299 ? 11.273 -0.050 -5.679 1.00 80.44 299 GLY A CA 1
ATOM 2314 C C . GLY A 1 299 ? 11.183 -0.667 -7.074 1.00 80.44 299 GLY A C 1
ATOM 2315 O O . GLY A 1 299 ? 10.606 -0.059 -7.976 1.00 80.44 299 GLY A O 1
ATOM 2316 N N . LEU A 1 300 ? 11.683 -1.894 -7.249 1.00 86.19 300 LEU A N 1
ATOM 2317 C CA . LEU A 1 300 ? 11.563 -2.630 -8.509 1.00 86.19 300 LEU A CA 1
ATOM 2318 C C . LEU A 1 300 ? 10.111 -3.037 -8.799 1.00 86.19 300 LEU A C 1
ATOM 2320 O O . LEU A 1 300 ? 9.613 -2.745 -9.883 1.00 86.19 300 LEU A O 1
ATOM 2324 N N . SER A 1 301 ? 9.408 -3.635 -7.831 1.00 76.88 301 SER A N 1
ATOM 2325 C CA . SER A 1 301 ? 7.998 -4.020 -8.000 1.00 76.88 301 SER A CA 1
ATOM 2326 C C . SER A 1 301 ? 7.085 -2.808 -8.178 1.00 76.88 301 SER A C 1
ATOM 2328 O O . SER A 1 301 ? 6.127 -2.860 -8.947 1.00 76.88 301 SER A O 1
ATOM 2330 N N . ASN A 1 302 ? 7.400 -1.687 -7.525 1.00 84.62 302 ASN A N 1
ATOM 2331 C CA . ASN A 1 302 ? 6.681 -0.432 -7.728 1.00 84.62 302 ASN A CA 1
ATOM 2332 C C . ASN A 1 302 ? 6.874 0.074 -9.165 1.00 84.62 302 ASN A C 1
ATOM 2334 O O . ASN A 1 302 ? 5.915 0.509 -9.801 1.00 84.62 302 ASN A O 1
ATOM 2338 N N . SER A 1 303 ? 8.098 -0.030 -9.692 1.00 87.50 303 SER A N 1
ATOM 2339 C CA . SER A 1 303 ? 8.426 0.332 -11.076 1.00 87.50 303 SER A CA 1
ATOM 2340 C C . SER A 1 303 ? 7.673 -0.543 -12.081 1.00 87.50 303 SER A C 1
ATOM 2342 O O . SER A 1 303 ? 7.110 -0.014 -13.037 1.00 87.50 303 SER A O 1
ATOM 2344 N N . GLU A 1 304 ? 7.601 -1.855 -11.835 1.00 82.94 304 GLU A N 1
ATOM 2345 C CA . GLU A 1 304 ? 6.835 -2.811 -12.648 1.00 82.94 304 GLU A CA 1
ATOM 2346 C C . GLU A 1 304 ? 5.341 -2.465 -12.645 1.00 82.94 304 GLU A C 1
ATOM 2348 O O . GLU A 1 304 ? 4.718 -2.331 -13.698 1.00 82.94 304 GLU A O 1
ATOM 2353 N N . THR A 1 305 ? 4.787 -2.226 -11.454 1.00 80.00 305 THR A N 1
ATOM 2354 C CA . THR A 1 305 ? 3.368 -1.904 -11.258 1.00 80.00 305 THR A CA 1
ATOM 2355 C C . THR A 1 305 ? 2.978 -0.587 -11.932 1.00 80.00 305 THR A C 1
ATOM 2357 O O . THR A 1 305 ? 1.885 -0.480 -12.481 1.00 80.00 305 THR A O 1
ATOM 2360 N N . MET A 1 306 ? 3.859 0.420 -11.925 1.00 83.31 306 MET A N 1
ATOM 2361 C CA . MET A 1 306 ? 3.602 1.728 -12.541 1.00 83.31 306 MET A CA 1
ATOM 2362 C C . MET A 1 306 ? 3.727 1.709 -14.071 1.00 83.31 306 MET A C 1
ATOM 2364 O O . MET A 1 306 ? 3.048 2.480 -14.755 1.00 83.31 306 MET A O 1
ATOM 2368 N N . LEU A 1 307 ? 4.588 0.853 -14.630 1.00 84.31 307 LEU A N 1
ATOM 2369 C CA . LEU A 1 307 ? 4.943 0.903 -16.047 1.00 84.31 307 LEU A CA 1
ATOM 2370 C C . LEU A 1 307 ? 3.742 0.676 -16.979 1.00 84.31 307 LEU A C 1
ATOM 2372 O O . LEU A 1 307 ? 3.572 1.412 -17.955 1.00 84.31 307 LEU A O 1
ATOM 2376 N N . GLU A 1 308 ? 2.903 -0.319 -16.683 1.00 78.88 308 GLU A N 1
ATOM 2377 C CA . GLU A 1 308 ? 1.757 -0.662 -17.533 1.00 78.88 308 GLU A CA 1
ATOM 2378 C C . GLU A 1 308 ? 0.643 0.399 -17.508 1.00 78.88 308 GLU A C 1
ATOM 2380 O O . GLU A 1 308 ? 0.239 0.843 -18.588 1.00 78.88 308 GLU A O 1
ATOM 2385 N N . PRO A 1 309 ? 0.191 0.909 -16.347 1.00 75.25 309 PRO A N 1
ATOM 2386 C CA . PRO A 1 309 ? -0.808 1.977 -16.300 1.00 75.25 309 PRO A CA 1
ATOM 2387 C C . PRO A 1 309 ? -0.379 3.255 -17.029 1.00 75.25 309 PRO A C 1
ATOM 2389 O O . PRO A 1 309 ? -1.192 3.878 -17.712 1.00 75.25 309 PRO A O 1
ATOM 2392 N N . VAL A 1 310 ? 0.906 3.634 -16.983 1.00 83.81 310 VAL A N 1
ATOM 2393 C CA . VAL A 1 310 ? 1.418 4.786 -17.756 1.00 83.81 310 VAL A CA 1
ATOM 2394 C C . VAL A 1 310 ? 1.173 4.602 -19.262 1.00 83.81 310 VAL A C 1
ATOM 2396 O O . VAL A 1 310 ? 0.790 5.551 -19.954 1.00 83.81 310 VAL A O 1
ATOM 2399 N N . LYS A 1 311 ? 1.347 3.381 -19.779 1.00 80.06 311 LYS A N 1
ATOM 2400 C CA . LYS A 1 311 ? 1.073 3.056 -21.187 1.00 80.06 311 LYS A CA 1
ATOM 2401 C C . LYS A 1 311 ? -0.426 3.013 -21.479 1.00 80.06 311 LYS A C 1
ATOM 2403 O O . LYS A 1 311 ? -0.868 3.604 -22.465 1.00 80.06 311 LYS A O 1
ATOM 2408 N N . ILE A 1 312 ? -1.177 2.282 -20.656 1.00 80.25 312 ILE A N 1
ATOM 2409 C CA . ILE A 1 312 ? -2.554 1.860 -20.940 1.00 80.25 312 ILE A CA 1
ATOM 2410 C C . ILE A 1 312 ? -3.561 2.939 -20.536 1.00 80.25 312 ILE A C 1
ATOM 2412 O O . ILE A 1 312 ? -4.354 3.376 -21.369 1.00 80.25 312 ILE A O 1
ATOM 2416 N N . ASP A 1 313 ? -3.500 3.405 -19.291 1.00 77.25 313 ASP A N 1
ATOM 2417 C CA . ASP A 1 313 ? -4.508 4.300 -18.712 1.00 77.25 313 ASP A CA 1
ATOM 2418 C C . ASP A 1 313 ? -4.235 5.769 -19.049 1.00 77.25 313 ASP A C 1
ATOM 2420 O O . ASP A 1 313 ? -5.162 6.560 -19.234 1.00 77.25 313 ASP A O 1
ATOM 2424 N N . TYR A 1 314 ? -2.957 6.136 -19.187 1.00 79.56 314 TYR A N 1
ATOM 2425 C CA . TYR A 1 314 ? -2.531 7.501 -19.523 1.00 79.56 314 TYR A CA 1
ATOM 2426 C C . TYR A 1 314 ? -2.194 7.703 -21.005 1.00 79.56 314 TYR A C 1
ATOM 2428 O O . TYR A 1 314 ? -1.904 8.827 -21.424 1.00 79.56 314 TYR A O 1
ATOM 2436 N N . GLY A 1 315 ? -2.247 6.643 -21.816 1.00 75.31 315 GLY A N 1
ATOM 2437 C CA . GLY A 1 315 ? -2.050 6.719 -23.264 1.00 75.31 315 GLY A CA 1
ATOM 2438 C C . GLY A 1 315 ? -0.636 7.121 -23.693 1.00 75.31 315 GLY A C 1
ATOM 2439 O O . GLY A 1 315 ? -0.449 7.609 -24.811 1.00 75.31 315 GLY A O 1
ATOM 2440 N N . ILE A 1 316 ? 0.376 6.929 -22.839 1.00 78.19 316 ILE A N 1
ATOM 2441 C CA . ILE A 1 316 ? 1.781 7.151 -23.197 1.00 78.19 316 ILE A CA 1
ATOM 2442 C C . ILE A 1 316 ? 2.301 5.894 -23.903 1.00 78.19 316 ILE A C 1
ATOM 2444 O O . ILE A 1 316 ? 3.017 5.071 -23.341 1.00 78.19 316 ILE A O 1
ATOM 2448 N N . LEU A 1 317 ? 1.908 5.736 -25.167 1.00 68.31 317 LEU A N 1
ATOM 2449 C CA . LEU A 1 317 ? 2.106 4.498 -25.933 1.00 68.31 317 LEU A CA 1
ATOM 2450 C C . LEU A 1 317 ? 3.580 4.171 -26.259 1.00 68.31 317 LEU A C 1
ATOM 2452 O O . LEU A 1 317 ? 3.874 3.067 -26.721 1.00 68.31 317 LEU A O 1
ATOM 2456 N N . GLY A 1 318 ? 4.506 5.113 -26.050 1.00 71.31 318 GLY A N 1
ATOM 2457 C CA . GLY A 1 318 ? 5.934 4.923 -26.316 1.00 71.31 318 GLY A CA 1
ATOM 2458 C C . GLY A 1 318 ? 6.206 4.441 -27.747 1.00 71.31 318 GLY A C 1
ATOM 2459 O O . GLY A 1 318 ? 5.681 4.990 -28.717 1.00 71.31 318 GLY A O 1
ATOM 2460 N N . SER A 1 319 ? 7.023 3.394 -27.876 1.00 65.62 319 SER A N 1
ATOM 2461 C CA . SER A 1 319 ? 7.390 2.752 -29.148 1.00 65.62 319 SER A CA 1
ATOM 2462 C C . SER A 1 319 ? 6.239 2.015 -29.849 1.00 65.62 319 SER A C 1
ATOM 2464 O O . SER A 1 319 ? 6.362 1.699 -31.031 1.00 65.62 319 SER A O 1
ATOM 2466 N N . PHE A 1 320 ? 5.123 1.767 -29.157 1.00 63.94 320 PHE A N 1
ATOM 2467 C CA . PHE A 1 320 ? 3.954 1.053 -29.684 1.00 63.94 320 PHE A CA 1
ATOM 2468 C C . PHE A 1 320 ? 2.831 1.992 -30.154 1.00 63.94 320 PHE A C 1
ATOM 2470 O O . PHE A 1 320 ? 1.803 1.534 -30.654 1.00 63.94 320 PHE A O 1
ATOM 2477 N N . GLY A 1 321 ? 3.013 3.309 -30.012 1.00 60.72 321 GLY A N 1
ATOM 2478 C CA . GLY A 1 321 ? 2.077 4.309 -30.517 1.00 60.72 321 GLY A CA 1
ATOM 2479 C C . GLY A 1 321 ? 2.132 4.451 -32.037 1.00 60.72 321 GLY A C 1
ATOM 2480 O O . GLY A 1 321 ? 3.202 4.410 -32.643 1.00 60.72 321 GLY A O 1
ATOM 2481 N N . VAL A 1 322 ? 0.974 4.669 -32.666 1.00 52.28 322 VAL A N 1
ATOM 2482 C CA . VAL A 1 322 ? 0.914 5.044 -34.086 1.00 52.28 322 VAL A CA 1
ATOM 2483 C C . VAL A 1 322 ? 1.546 6.428 -34.232 1.00 52.28 322 VAL A C 1
ATOM 2485 O O . VAL A 1 322 ? 1.035 7.403 -33.680 1.00 52.28 322 VAL A O 1
ATOM 2488 N N . LYS A 1 323 ? 2.660 6.524 -34.965 1.00 51.22 323 LYS A N 1
ATOM 2489 C CA . LYS A 1 323 ? 3.203 7.819 -35.387 1.00 51.22 323 LYS A CA 1
ATOM 2490 C C . LYS A 1 323 ? 2.189 8.428 -36.354 1.00 51.22 323 LYS A C 1
ATOM 2492 O O . LYS A 1 323 ? 1.868 7.814 -37.365 1.00 51.22 323 LYS A O 1
ATOM 2497 N N . LEU A 1 324 ? 1.612 9.569 -35.989 1.00 40.50 324 LEU A N 1
ATOM 2498 C CA . LEU A 1 324 ? 0.862 10.370 -36.947 1.00 40.50 324 LEU A CA 1
ATOM 2499 C C . LEU A 1 324 ? 1.898 11.103 -37.797 1.00 40.50 324 LEU A C 1
ATOM 2501 O O . LEU A 1 324 ? 2.674 11.896 -37.262 1.00 40.50 324 LEU A O 1
ATOM 2505 N N . ASP A 1 325 ? 1.931 10.745 -39.075 1.00 45.25 325 ASP A N 1
ATOM 2506 C CA . ASP A 1 325 ? 2.747 11.382 -40.110 1.00 45.25 325 ASP A CA 1
ATOM 2507 C C . ASP A 1 325 ? 2.352 12.854 -40.324 1.00 45.25 325 ASP A C 1
ATOM 2509 O O . ASP A 1 325 ? 1.136 13.167 -40.267 1.00 45.25 325 ASP A O 1
#

Secondary structure (DSSP, 8-state):
--S-SSS---------------TTS-S--------------PPPP--PPPPTTTS-PPP-TTS-EEEEEETTEEEEE-SSBEEEEEE-SS-EEEE---TTTTTHHHHHHHHH--SPEEEEE-S-S-HHHHTTHHHHTTSTTPEEEEEHHHHHHHHHH--TTTSPPPSEEESS--S------S-HHHHHHHHHHHTTS--S-B--SBSSS-B-HHHHHHHHHHHHHHHHHHHHHHHHHTS---TTS-TT-HHHHHHHHHHH-TT-TTHHHHHHHHHHHHHHHHHHGGGTTTTSTTHHHHHHHHHHHHHHHHHHTS---GGGSPP--

InterPro domains:
  IPR001279 Metallo-beta-lactamase [PF00753] (84-159)
  IPR036866 Ribonuclease Z/Hydroxyacylglutathione hydrolase-like [G3DSA:3.60.15.10] (64-182)
  IPR036866 Ribonuclease Z/Hydroxyacylglutathione hydrolase-like [SSF56281] (64-270)

Foldseek 3Di:
DDDDPDPDDDDDPPPDDPDPDDPPPDPPPPPPDPPPDDPDDDDDDDDDDQDPVQQADDADPLQKDWDDPPQQKMWMGSQWFIKIWGDDPAAIEIEFDAPVCQCVVVVVVVVPDPHYHAEYEYQAQDCRGFQSVLVSVVGPNYAYEYEPVRLVVCVVVVPCNRRPRGPYYDYPDDPDHHYDDPPLVVVLVVLVVVLVDDDAWADDGTGNDTDGNVVSVLVNVLSVLLLVLLLVLLQLLLDDDPPPPRPLPLVNQLVVQCVVPVPDPVRSVVSSLQVSLVVSLVVRLVVCVVPDPCCVPCVSVSSSSSNVCSCPVVVSVRNNDDPDD

Sequence (325 aa):
MSLRKLLTSIAYALAIAKATASPTALLSASVTGAYTPTIEPQSTPTYYPVSEQQAGSQLNNDEYYMQSLGNGGYFVTDGGYNHFFLVACHSVIVVDAPATLGINILKAIRSVTDLPVSHVVYSHHHADHISAAYLLGTLDNVTFIAQKETATKLAAIGDYGHRLYPTITFEDSYTLNLGEAEDLPGYIKAHEQVMLYDFEYFVGGHVNVPGNRTDVQIAKEYVLDLFETCKYALLEAAKPYNNGSNELSAEFLLGLVTAANPSNPWAPQAYFEKVITEWVANVTIPRWDDRLAAIDVYGLSNSETMLEPVKIDYGILGSFGVKLD